Protein AF-A0A0B8NK77-F1 (afdb_monomer)

Foldseek 3Di:
DVVLVVLLVLADPVCSVVLVVQCVVLVVCCVPDDHSVVDPVSVVSVVVSVVVSVVRSDDDDDDDDDPVVVVCCVCCVVVVVVVVVVVVVLLVQQVVLLVVQVPDVVRDPVSLVSRPDCPNVVVSSVCSQLVVLLVCCLVVLPLVSLVSLLVVLVVVCVPPNDLVSLLSNLVSCVSVVNNVVSVVSLVVSCVVCVPDDPPPRDDPRPPPVPPPVVPVPD

Nearest PDB structures (foldseek):
  2xev-assembly1_A  TM=5.621E-01  e=1.088E+00  Xanthomonas campestris
  4jhr-assembly1_A  TM=4.428E-01  e=1.677E+00  Mus musculus
  7bev-assembly1_A  TM=5.732E-01  e=3.447E+00  Homo sapiens
  5waq-assembly1_A  TM=4.836E-01  e=4.825E+00  Neisseria gonorrhoeae FA 1090
  8bwc-assembly1_D  TM=2.998E-01  e=5.062E+00  Escherichia coli

Secondary structure (DSSP, 8-state):
-HHHHHHHHHS-TTTHHHHHHHHHHHHHHHHHSS-GGG-HHHHHHHHHHHHHHHHHS---------HHHHHHHHHHHHHHHHHHHHHHHHHHHHHHHHHHHHH-SS--GGGGGG-S-TTTTHHHHHHHHHHHHHHHHHHHT-HHHHHHHHHHHHHHHTTS--HHHHHHHHHHHHHTT-HHHHHHHHHHHHHH-TTS--TT-----TTGGGTTTSSS--

Radius of gyration: 28.06 Å; Cα contacts (8 Å, |Δi|>4): 145; chains: 1; bounding box: 56×40×88 Å

Organism: NCBI:txid1481914

Mean predicted aligned error: 10.66 Å

InterPro domains:
  IPR021797 Virulence factor membrane-bound polymerase, C-terminal [PF11846] (20-199)

Structure (mmCIF, N/CA/C/O backbone):
data_AF-A0A0B8NK77-F1
#
_entry.id   AF-A0A0B8NK77-F1
#
loop_
_atom_site.group_PDB
_atom_site.id
_atom_site.type_symbol
_atom_site.label_atom_id
_atom_site.label_alt_id
_atom_site.label_comp_id
_atom_site.label_asym_id
_atom_site.label_entity_id
_atom_site.label_seq_id
_atom_site.pdbx_PDB_ins_code
_atom_site.Cartn_x
_atom_site.Cartn_y
_atom_site.Cartn_z
_atom_site.occupancy
_atom_site.B_iso_or_equiv
_atom_site.auth_seq_id
_atom_site.auth_comp_id
_atom_site.auth_asym_id
_atom_site.auth_atom_id
_atom_site.pdbx_PDB_model_num
ATOM 1 N N . MET A 1 1 ? 8.221 -9.921 -25.819 1.00 57.25 1 MET A N 1
ATOM 2 C CA . MET A 1 1 ? 8.427 -10.941 -26.879 1.00 57.25 1 MET A CA 1
ATOM 3 C C . MET A 1 1 ? 8.718 -10.372 -28.268 1.00 57.25 1 MET A C 1
ATOM 5 O O . MET A 1 1 ? 9.620 -10.891 -28.912 1.00 57.25 1 MET A O 1
ATOM 9 N N . GLY A 1 2 ? 8.045 -9.306 -28.732 1.00 65.88 2 GLY A N 1
ATOM 10 C CA . GLY A 1 2 ? 8.282 -8.743 -30.078 1.00 65.88 2 GLY A CA 1
ATOM 11 C C . GLY A 1 2 ? 9.745 -8.382 -30.391 1.00 65.88 2 GLY A C 1
ATOM 12 O O . GLY A 1 2 ? 10.225 -8.670 -31.482 1.00 65.88 2 GLY A O 1
ATOM 13 N N . TYR A 1 3 ? 10.487 -7.855 -29.411 1.00 68.88 3 TYR A N 1
ATOM 14 C CA . TYR A 1 3 ? 11.919 -7.556 -29.550 1.00 68.88 3 TYR A CA 1
ATOM 15 C C . TYR A 1 3 ? 12.781 -8.815 -29.776 1.00 68.88 3 TYR A C 1
ATOM 17 O O . TYR A 1 3 ? 13.596 -8.846 -30.694 1.00 68.88 3 TYR A O 1
ATOM 25 N N . VAL A 1 4 ? 12.560 -9.884 -29.000 1.00 67.94 4 VAL A N 1
ATOM 26 C CA . VAL A 1 4 ? 13.300 -11.155 -29.135 1.00 67.94 4 VAL A CA 1
ATOM 27 C C . VAL A 1 4 ? 13.009 -11.808 -30.486 1.00 67.94 4 VAL A C 1
ATOM 29 O O . VAL A 1 4 ? 13.933 -12.244 -31.166 1.00 67.94 4 VAL A O 1
ATOM 32 N N . LEU A 1 5 ? 11.742 -11.809 -30.918 1.00 72.25 5 LEU A N 1
ATOM 33 C CA . LEU A 1 5 ? 11.334 -12.334 -32.225 1.00 72.25 5 LEU A CA 1
ATOM 34 C C . LEU A 1 5 ? 11.967 -11.543 -33.380 1.00 72.25 5 LEU A C 1
ATOM 36 O O . LEU A 1 5 ? 12.510 -12.146 -34.304 1.00 72.25 5 LEU A O 1
ATOM 40 N N . TYR A 1 6 ? 11.975 -10.208 -33.300 1.00 72.38 6 TYR A N 1
ATOM 41 C CA . TYR A 1 6 ? 12.643 -9.340 -34.272 1.00 72.38 6 TYR A CA 1
ATOM 42 C C . TYR A 1 6 ? 14.141 -9.659 -34.389 1.00 72.38 6 TYR A C 1
ATOM 44 O O . TYR A 1 6 ? 14.645 -9.865 -35.493 1.00 72.38 6 TYR A O 1
ATOM 52 N N . TRP A 1 7 ? 14.853 -9.784 -33.269 1.00 66.31 7 TRP A N 1
ATOM 53 C CA . TRP A 1 7 ? 16.281 -10.119 -33.277 1.00 66.31 7 TRP A CA 1
ATOM 54 C C . TRP A 1 7 ? 16.573 -11.549 -33.744 1.00 66.31 7 TRP A C 1
ATOM 56 O O . TRP A 1 7 ? 17.573 -11.785 -34.428 1.00 66.31 7 TRP A O 1
ATOM 66 N N . LEU A 1 8 ? 15.663 -12.494 -33.494 1.00 68.00 8 LEU A N 1
ATOM 67 C CA . LEU A 1 8 ? 15.768 -13.864 -33.998 1.00 68.00 8 LEU A CA 1
ATOM 68 C C . LEU A 1 8 ? 15.784 -13.922 -35.532 1.00 68.00 8 LEU A C 1
ATOM 70 O O . LEU A 1 8 ? 16.501 -14.738 -36.116 1.00 68.00 8 LEU A O 1
ATOM 74 N N . THR A 1 9 ? 15.040 -13.031 -36.199 1.00 69.19 9 THR A N 1
ATOM 75 C CA . THR A 1 9 ? 15.043 -12.946 -37.672 1.00 69.19 9 THR A CA 1
ATOM 76 C C . THR A 1 9 ? 16.379 -12.473 -38.244 1.00 69.19 9 THR A C 1
ATOM 78 O O . THR A 1 9 ? 16.717 -12.844 -39.372 1.00 69.19 9 THR A O 1
ATOM 81 N N . LYS A 1 10 ? 17.172 -11.728 -37.461 1.00 65.69 10 LYS A N 1
ATOM 82 C CA . LYS A 1 10 ? 18.505 -11.234 -37.839 1.00 65.69 10 LYS A CA 1
ATOM 83 C C . LYS A 1 10 ? 19.643 -12.195 -37.480 1.00 65.69 10 LYS A C 1
ATOM 85 O O . LYS A 1 10 ? 20.692 -12.148 -38.115 1.00 65.69 10 LYS A O 1
ATOM 90 N N . ALA A 1 11 ? 19.442 -13.097 -36.519 1.00 67.19 11 ALA A N 1
ATOM 91 C CA . ALA A 1 11 ? 20.447 -14.079 -36.113 1.00 67.19 11 ALA A CA 1
ATOM 92 C C . ALA A 1 11 ? 20.755 -15.115 -37.220 1.00 67.19 11 ALA A C 1
ATOM 94 O O . ALA A 1 11 ? 19.917 -15.414 -38.080 1.00 67.19 11 ALA A O 1
ATOM 95 N N . ARG A 1 12 ? 21.960 -15.705 -37.199 1.00 67.81 12 ARG A N 1
ATOM 96 C CA . ARG A 1 12 ? 22.400 -16.739 -38.161 1.00 67.81 12 ARG A CA 1
ATOM 97 C C . ARG A 1 12 ? 21.461 -17.954 -38.100 1.00 67.81 12 ARG A C 1
ATOM 99 O O . ARG A 1 12 ? 21.128 -18.411 -37.010 1.00 67.81 12 ARG A O 1
ATOM 106 N N . LYS A 1 13 ? 21.037 -18.488 -39.259 1.00 66.62 13 LYS A N 1
ATOM 107 C CA . LYS A 1 13 ? 19.976 -19.522 -39.370 1.00 66.62 13 LYS A CA 1
ATOM 108 C C . LYS A 1 13 ? 20.150 -20.716 -38.410 1.00 66.62 13 LYS A C 1
ATOM 110 O O . LYS A 1 13 ? 19.161 -21.154 -37.840 1.00 66.62 13 LYS A O 1
ATOM 115 N N . GLY A 1 14 ? 21.382 -21.182 -38.175 1.00 70.50 14 GLY A N 1
ATOM 116 C CA . GLY A 1 14 ? 21.668 -22.328 -37.297 1.00 70.50 14 GLY A CA 1
ATOM 117 C C . GLY A 1 14 ? 21.572 -22.065 -35.786 1.00 70.50 14 GLY A C 1
ATOM 118 O O . GLY A 1 14 ? 21.478 -23.010 -35.018 1.00 70.50 14 GLY A O 1
ATOM 119 N N . THR A 1 15 ? 21.572 -20.807 -35.333 1.00 73.06 15 THR A N 1
ATOM 120 C CA . THR A 1 15 ? 21.592 -20.465 -33.893 1.00 73.06 15 THR A CA 1
ATOM 121 C C . THR A 1 15 ? 20.223 -20.027 -33.364 1.00 73.06 15 THR A C 1
ATOM 123 O O . THR A 1 15 ? 20.036 -19.916 -32.156 1.00 73.06 15 THR A O 1
ATOM 126 N N . ARG A 1 16 ? 19.249 -19.794 -34.256 1.00 76.75 16 ARG A N 1
ATOM 127 C CA . ARG A 1 16 ? 17.913 -19.264 -33.923 1.00 76.75 16 ARG A CA 1
ATOM 128 C C . ARG A 1 16 ? 17.141 -20.172 -32.976 1.00 76.75 16 ARG A C 1
ATOM 130 O O . ARG A 1 16 ? 16.606 -19.703 -31.983 1.00 76.75 16 ARG A O 1
ATOM 137 N N . ILE A 1 17 ? 17.115 -21.468 -33.270 1.00 76.12 17 ILE A N 1
ATOM 138 C CA . ILE A 1 17 ? 16.366 -22.439 -32.467 1.00 76.12 17 ILE A CA 1
ATOM 139 C C . ILE A 1 17 ? 16.978 -22.531 -31.066 1.00 76.12 17 ILE A C 1
ATOM 141 O O . ILE A 1 17 ? 16.250 -22.411 -30.094 1.00 76.12 17 ILE A O 1
ATOM 145 N N . GLY A 1 18 ? 18.311 -22.600 -30.954 1.00 79.38 18 GLY A N 1
ATOM 146 C CA . GLY A 1 18 ? 18.991 -22.623 -29.653 1.00 79.38 18 GLY A CA 1
ATOM 147 C C . GLY A 1 18 ? 18.761 -21.359 -28.816 1.00 79.38 18 GLY A C 1
ATOM 148 O O . GLY A 1 18 ? 18.557 -21.452 -27.610 1.00 79.38 18 GLY A O 1
ATOM 149 N N . ILE A 1 19 ? 18.730 -20.181 -29.450 1.00 78.12 19 ILE A N 1
ATOM 150 C CA . ILE A 1 19 ? 18.381 -18.924 -28.772 1.00 78.12 19 ILE A CA 1
ATOM 151 C C . ILE A 1 19 ? 16.932 -18.960 -28.278 1.00 78.12 19 ILE A C 1
ATOM 153 O O . ILE A 1 19 ? 16.672 -18.582 -27.143 1.00 78.12 19 ILE A O 1
ATOM 157 N N . LEU A 1 20 ? 15.991 -19.428 -29.100 1.00 80.56 20 LEU A N 1
ATOM 158 C CA . LEU A 1 20 ? 14.582 -19.510 -28.718 1.00 80.56 20 LEU A CA 1
ATOM 159 C C . LEU A 1 20 ? 14.361 -20.527 -27.585 1.00 80.56 20 LEU A C 1
ATOM 161 O O . LEU A 1 20 ? 13.621 -20.235 -26.648 1.00 80.56 20 LEU A O 1
ATOM 165 N N . SER A 1 21 ? 15.068 -21.660 -27.611 1.00 84.19 21 SER A N 1
ATOM 166 C CA . SER A 1 21 ? 15.026 -22.683 -26.560 1.00 84.19 21 SER A CA 1
ATOM 167 C C . SER A 1 21 ? 15.452 -22.165 -25.184 1.00 84.19 21 SER A C 1
ATOM 169 O O . SER A 1 21 ? 14.910 -22.629 -24.188 1.00 84.19 21 SER A O 1
ATOM 171 N N . LEU A 1 22 ? 16.356 -21.180 -25.103 1.00 83.75 22 LEU A N 1
ATOM 172 C CA . LEU A 1 22 ? 16.784 -20.577 -23.830 1.00 83.75 22 LEU A CA 1
ATOM 173 C C . LEU A 1 22 ? 15.674 -19.780 -23.128 1.00 83.75 22 LEU A C 1
ATOM 175 O O . LEU A 1 22 ? 15.683 -19.675 -21.905 1.00 83.75 22 LEU A O 1
ATOM 179 N N . PHE A 1 23 ? 14.708 -19.237 -23.875 1.00 83.38 23 PHE A N 1
ATOM 180 C CA . PHE A 1 23 ? 13.602 -18.466 -23.297 1.00 83.38 23 PHE A CA 1
ATOM 181 C C . PHE A 1 23 ? 12.393 -19.326 -22.923 1.00 83.38 23 PHE A C 1
ATOM 183 O O . PHE A 1 23 ? 11.594 -18.894 -22.095 1.00 83.38 23 PHE A O 1
ATOM 190 N N . ILE A 1 24 ? 12.251 -20.527 -23.499 1.00 85.44 24 ILE A N 1
ATOM 191 C CA . ILE A 1 24 ? 11.096 -21.407 -23.253 1.00 85.44 24 ILE A CA 1
ATOM 192 C C . ILE A 1 24 ? 10.900 -21.695 -21.754 1.00 85.44 24 ILE A C 1
ATOM 194 O O . ILE A 1 24 ? 9.786 -21.473 -21.285 1.00 85.44 24 ILE A O 1
ATOM 198 N N . PRO A 1 25 ? 11.923 -22.110 -20.976 1.00 82.81 25 PRO A N 1
ATOM 199 C CA . PRO A 1 25 ? 11.730 -22.422 -19.560 1.00 82.81 25 PRO A CA 1
ATOM 200 C C . PRO A 1 25 ? 11.240 -21.219 -18.750 1.00 82.81 25 PRO A C 1
ATOM 202 O O . PRO A 1 25 ? 10.330 -21.352 -17.941 1.00 82.81 25 PRO A O 1
ATOM 205 N N . ILE A 1 26 ? 11.789 -20.029 -19.019 1.00 82.00 26 ILE A N 1
ATOM 206 C CA . ILE A 1 26 ? 11.427 -18.792 -18.314 1.00 82.00 26 ILE A CA 1
ATOM 207 C C . ILE A 1 26 ? 9.999 -18.366 -18.666 1.00 82.00 26 ILE A C 1
ATOM 209 O O . ILE A 1 26 ? 9.230 -17.974 -17.791 1.00 82.00 26 ILE A O 1
ATOM 213 N N . VAL A 1 27 ? 9.628 -18.457 -19.946 1.00 80.94 27 VAL A N 1
ATOM 214 C CA . VAL A 1 27 ? 8.276 -18.120 -20.399 1.00 80.94 27 VAL A CA 1
ATOM 215 C C . VAL A 1 27 ? 7.268 -19.110 -19.828 1.00 80.94 27 VAL A C 1
ATOM 217 O O . VAL A 1 27 ? 6.265 -18.674 -19.277 1.00 80.94 27 VAL A O 1
ATOM 220 N N . LEU A 1 28 ? 7.534 -20.415 -19.893 1.00 82.75 28 LEU A N 1
ATOM 221 C CA . LEU A 1 28 ? 6.636 -21.426 -19.334 1.00 82.75 28 LEU A CA 1
ATOM 222 C C . LEU A 1 28 ? 6.468 -21.262 -17.823 1.00 82.75 28 LEU A C 1
ATOM 224 O O . LEU A 1 28 ? 5.337 -21.247 -17.348 1.00 82.75 28 LEU A O 1
ATOM 228 N N . HIS A 1 29 ? 7.558 -21.045 -17.085 1.00 78.75 29 HIS A N 1
ATOM 229 C CA . HIS A 1 29 ? 7.492 -20.771 -15.650 1.00 78.75 29 HIS A CA 1
ATOM 230 C C . HIS A 1 29 ? 6.640 -19.526 -15.352 1.00 78.75 29 HIS A C 1
ATOM 232 O O . HIS A 1 29 ? 5.781 -19.564 -14.479 1.00 78.75 29 HIS A O 1
ATOM 238 N N . SER A 1 30 ? 6.765 -18.460 -16.156 1.00 74.94 30 SER A N 1
ATOM 239 C CA . SER A 1 30 ? 5.943 -17.248 -15.996 1.00 74.94 30 SER A CA 1
ATOM 240 C C . SER A 1 30 ? 4.442 -17.435 -16.264 1.00 74.94 30 SER A C 1
ATOM 242 O O . SER A 1 30 ? 3.666 -16.554 -15.904 1.00 74.94 30 SER A O 1
ATOM 244 N N . GLN A 1 31 ? 4.039 -18.516 -16.946 1.00 81.12 31 GLN A N 1
ATOM 245 C CA . GLN A 1 31 ? 2.631 -18.835 -17.224 1.00 81.12 31 GLN A CA 1
ATOM 246 C C . GLN A 1 31 ? 2.039 -19.850 -16.238 1.00 81.12 31 GLN A C 1
ATOM 248 O O . GLN A 1 31 ? 0.821 -19.918 -16.108 1.00 81.12 31 GLN A O 1
ATOM 253 N N . LEU A 1 32 ? 2.881 -20.664 -15.595 1.00 79.38 32 LEU A N 1
ATOM 254 C CA . LEU A 1 32 ? 2.455 -21.774 -14.737 1.00 79.38 32 LEU A CA 1
ATOM 255 C C . LEU A 1 32 ? 2.491 -21.432 -13.241 1.00 79.38 32 LEU A C 1
ATOM 257 O O . LEU A 1 32 ? 1.838 -22.112 -12.456 1.00 79.38 32 LEU A O 1
ATOM 261 N N . GLU A 1 33 ? 3.231 -20.396 -12.844 1.00 74.75 33 GLU A N 1
ATOM 262 C CA . GLU A 1 33 ? 3.424 -20.013 -11.441 1.00 74.75 33 GLU A CA 1
ATOM 263 C C . GLU A 1 33 ? 3.080 -18.536 -11.174 1.00 74.75 33 GLU A C 1
ATOM 265 O O . GLU A 1 33 ? 2.418 -17.869 -11.973 1.00 74.75 33 GLU A O 1
ATOM 270 N N . TYR A 1 34 ? 3.505 -18.030 -10.008 1.00 69.44 34 TYR A N 1
ATOM 271 C CA . TYR A 1 34 ? 3.384 -16.627 -9.634 1.00 69.44 34 TYR A CA 1
ATOM 272 C C . TYR A 1 34 ? 3.896 -15.700 -10.747 1.00 69.44 34 TYR A C 1
ATOM 274 O O . TYR A 1 34 ? 4.847 -16.034 -11.460 1.00 69.44 34 TYR A O 1
ATOM 282 N N . PRO A 1 35 ? 3.308 -14.498 -10.874 1.00 73.44 35 PRO A N 1
ATOM 283 C CA . PRO A 1 35 ? 3.701 -13.543 -11.895 1.00 73.44 35 PRO A CA 1
ATOM 284 C C . PRO A 1 35 ? 5.216 -13.323 -11.938 1.00 73.44 35 PRO A C 1
ATOM 286 O O . PRO A 1 35 ? 5.856 -13.158 -10.900 1.00 73.44 35 PRO A O 1
ATOM 289 N N . PHE A 1 36 ? 5.780 -13.246 -13.147 1.00 69.50 36 PHE A N 1
ATOM 290 C CA . PHE A 1 36 ? 7.224 -13.119 -13.403 1.00 69.50 36 PHE A CA 1
ATOM 291 C C . PHE A 1 36 ? 7.943 -12.060 -12.542 1.00 69.50 36 PHE A C 1
ATOM 293 O O . PHE A 1 36 ? 9.117 -12.217 -12.211 1.00 69.50 36 PHE A O 1
ATOM 300 N N . TYR A 1 37 ? 7.245 -10.991 -12.147 1.00 70.69 37 TYR A N 1
ATOM 301 C CA . TYR A 1 37 ? 7.792 -9.913 -11.321 1.00 70.69 37 TYR A CA 1
ATOM 302 C C . TYR A 1 37 ? 8.073 -10.303 -9.859 1.00 70.69 37 TYR A C 1
ATOM 304 O O . TYR A 1 37 ? 8.768 -9.563 -9.168 1.00 70.69 37 TYR A O 1
ATOM 312 N N . HIS A 1 38 ? 7.583 -11.448 -9.376 1.00 75.38 38 HIS A N 1
ATOM 313 C CA . HIS A 1 38 ? 7.866 -11.928 -8.021 1.00 75.38 38 HIS A CA 1
ATOM 314 C C . HIS A 1 38 ? 9.237 -12.598 -7.877 1.00 75.38 38 HIS A C 1
ATOM 316 O O . HIS A 1 38 ? 9.705 -12.777 -6.754 1.00 75.38 38 HIS A O 1
ATOM 322 N N . SER A 1 39 ? 9.902 -12.962 -8.979 1.00 83.81 39 SER A N 1
ATOM 323 C CA . SER A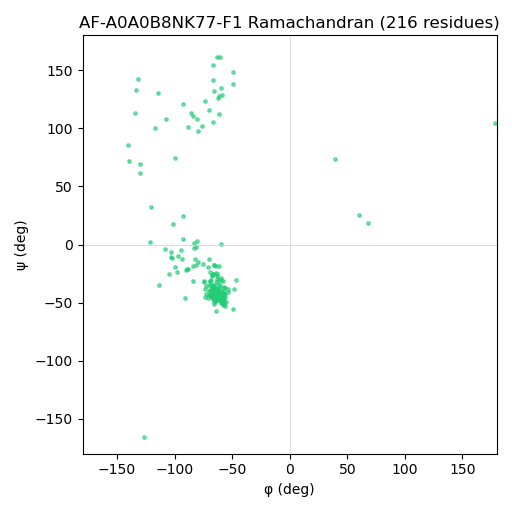 1 39 ? 11.164 -13.698 -8.924 1.00 83.81 39 SER A CA 1
ATOM 324 C C . SER A 1 39 ? 12.324 -12.899 -9.512 1.00 83.81 39 SER A C 1
ATOM 326 O O . SER A 1 39 ? 12.545 -12.865 -10.724 1.00 83.81 39 SER A O 1
ATOM 328 N N . ALA A 1 40 ? 13.118 -12.292 -8.625 1.00 83.81 40 ALA A N 1
ATOM 329 C CA . ALA A 1 40 ? 14.293 -11.511 -9.008 1.00 83.81 40 ALA A CA 1
ATOM 330 C C . ALA A 1 40 ? 15.291 -12.328 -9.844 1.00 83.81 40 ALA A C 1
ATOM 332 O O . ALA A 1 40 ? 15.878 -11.803 -10.790 1.00 83.81 40 ALA A O 1
ATOM 333 N N . ILE A 1 41 ? 15.451 -13.622 -9.540 1.00 85.81 41 ILE A N 1
ATOM 334 C CA . ILE A 1 41 ? 16.397 -14.480 -10.259 1.00 85.81 41 ILE A CA 1
ATOM 335 C C . ILE A 1 41 ? 15.977 -14.687 -11.714 1.00 85.81 41 ILE A C 1
ATOM 337 O O . ILE A 1 41 ? 16.794 -14.498 -12.611 1.00 85.81 41 ILE A O 1
ATOM 341 N N . HIS A 1 42 ? 14.691 -14.947 -11.967 1.00 83.44 42 HIS A N 1
ATOM 342 C CA . HIS A 1 42 ? 14.163 -15.067 -13.325 1.00 83.44 42 HIS A CA 1
ATOM 343 C C . HIS A 1 42 ? 14.293 -13.754 -14.096 1.00 83.44 42 HIS A C 1
ATOM 345 O O . HIS A 1 42 ? 14.642 -13.763 -15.278 1.00 83.44 42 HIS A O 1
ATOM 351 N N . TRP A 1 43 ? 14.082 -12.624 -13.420 1.00 83.19 43 TRP A N 1
ATOM 352 C CA . TRP A 1 43 ? 14.228 -11.298 -14.011 1.00 83.19 43 TRP A CA 1
ATOM 353 C C . TRP A 1 43 ? 15.675 -11.013 -14.448 1.00 83.19 43 TRP A C 1
ATOM 355 O O . TRP A 1 43 ? 15.915 -10.618 -15.590 1.00 83.19 43 TRP A O 1
ATOM 365 N N . ILE A 1 44 ? 16.651 -11.298 -13.579 1.00 87.88 44 ILE A N 1
ATOM 366 C CA . ILE A 1 44 ? 18.084 -11.143 -13.873 1.00 87.88 44 ILE A CA 1
ATOM 367 C C . ILE A 1 44 ? 18.516 -12.093 -14.994 1.00 87.88 44 ILE A C 1
ATOM 369 O O . ILE A 1 44 ? 19.141 -11.654 -15.961 1.00 87.88 44 ILE A O 1
ATOM 373 N N . SER A 1 45 ? 18.153 -13.379 -14.912 1.00 87.62 45 SER A N 1
ATOM 374 C CA . SER A 1 45 ? 18.463 -14.363 -15.955 1.00 87.62 45 SER A CA 1
ATOM 375 C C . SER A 1 45 ? 17.910 -13.935 -17.313 1.00 87.62 45 SER A C 1
ATOM 377 O O . SER A 1 45 ? 18.611 -14.016 -18.318 1.00 87.62 45 SER A O 1
ATOM 379 N N . PHE A 1 46 ? 16.684 -13.415 -17.356 1.00 86.81 46 PHE A N 1
ATOM 380 C CA . PHE A 1 46 ? 16.067 -12.938 -18.589 1.00 86.81 46 PHE A CA 1
ATOM 381 C C . PHE A 1 46 ? 16.806 -11.737 -19.198 1.00 86.81 46 PHE A C 1
ATOM 383 O O . PHE A 1 46 ? 17.044 -11.722 -20.407 1.00 86.81 46 PHE A O 1
ATOM 390 N N . ILE A 1 47 ? 17.233 -10.763 -18.385 1.00 87.50 47 ILE A N 1
ATOM 391 C CA . ILE A 1 47 ? 18.039 -9.621 -18.853 1.00 87.50 47 ILE A CA 1
ATOM 392 C C . ILE A 1 47 ? 19.386 -10.084 -19.402 1.00 87.50 47 ILE A C 1
ATOM 394 O O . ILE A 1 47 ? 19.793 -9.634 -20.474 1.00 87.50 47 ILE A O 1
ATOM 398 N N . LEU A 1 48 ? 20.058 -11.009 -18.712 1.00 88.81 48 LEU A N 1
ATOM 399 C CA . LEU A 1 48 ? 21.326 -11.576 -19.174 1.00 88.81 48 LEU A CA 1
ATOM 400 C C . LEU A 1 48 ? 21.166 -12.294 -20.518 1.00 88.81 48 LEU A C 1
ATOM 402 O O . LEU A 1 48 ? 22.002 -12.127 -21.406 1.00 88.81 48 LEU A O 1
ATOM 406 N N . LEU A 1 49 ? 20.076 -13.044 -20.700 1.00 87.00 49 LEU A N 1
ATOM 407 C CA . LEU A 1 49 ? 19.768 -13.689 -21.975 1.00 87.00 49 LEU A CA 1
ATOM 408 C C . LEU A 1 49 ? 19.488 -12.669 -23.080 1.00 87.00 49 LEU A C 1
ATOM 410 O O . LEU A 1 49 ? 19.997 -12.837 -24.185 1.00 87.00 49 LEU A O 1
ATOM 414 N N . ILE A 1 50 ? 18.730 -11.601 -22.804 1.00 84.19 50 ILE A N 1
ATOM 415 C CA . ILE A 1 50 ? 18.507 -10.515 -23.772 1.00 84.19 50 ILE A CA 1
ATOM 416 C C . ILE A 1 50 ? 19.838 -9.885 -24.183 1.00 84.19 50 ILE A C 1
ATOM 418 O O . ILE A 1 50 ? 20.111 -9.788 -25.377 1.00 84.19 50 ILE A O 1
ATOM 422 N N . TYR A 1 51 ? 20.672 -9.510 -23.213 1.00 84.94 51 TYR A N 1
ATOM 423 C CA . TYR A 1 51 ? 21.993 -8.933 -23.458 1.00 84.94 51 TYR A CA 1
ATOM 424 C C . TYR A 1 51 ? 22.864 -9.857 -24.321 1.00 84.94 51 TYR A C 1
ATOM 426 O O . TYR A 1 51 ? 23.467 -9.438 -25.308 1.00 84.94 51 TYR A O 1
ATOM 434 N N . TRP A 1 52 ? 22.880 -11.149 -24.000 1.00 84.25 52 TRP A N 1
ATOM 435 C CA . TRP A 1 52 ? 23.645 -12.140 -24.748 1.00 84.25 52 TRP A CA 1
ATOM 436 C C . TRP A 1 52 ? 23.133 -12.345 -26.182 1.00 84.25 52 TRP A C 1
ATOM 438 O O . TRP A 1 52 ? 23.931 -12.537 -27.104 1.00 84.25 52 TRP A O 1
ATOM 448 N N . VAL A 1 53 ? 21.814 -12.293 -26.397 1.00 81.56 53 VAL A N 1
ATOM 449 C CA . VAL A 1 53 ? 21.215 -12.338 -27.741 1.00 81.56 53 VAL A CA 1
ATOM 450 C C . VAL A 1 53 ? 21.557 -11.085 -28.541 1.00 81.56 53 VAL A C 1
ATOM 452 O O . VAL A 1 53 ? 21.923 -11.207 -29.712 1.00 81.56 53 VAL A O 1
ATOM 455 N N . ASP A 1 54 ? 21.483 -9.909 -27.916 1.00 77.44 54 ASP A N 1
ATOM 456 C CA . ASP A 1 54 ? 21.803 -8.618 -28.534 1.00 77.44 54 ASP A CA 1
ATOM 457 C C . ASP A 1 54 ? 23.256 -8.595 -29.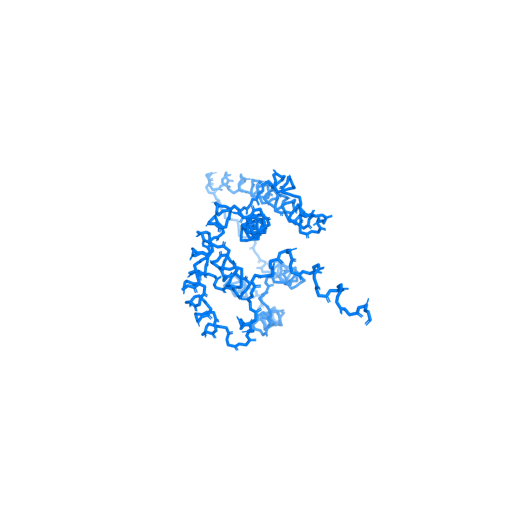042 1.00 77.44 54 ASP A C 1
ATOM 459 O O . ASP A 1 54 ? 23.513 -8.312 -30.216 1.00 77.44 54 ASP A O 1
ATOM 463 N N . GLN A 1 55 ? 24.203 -9.074 -28.225 1.00 79.25 55 GLN A N 1
ATOM 464 C CA . GLN A 1 55 ? 25.621 -9.172 -28.593 1.00 79.25 55 GLN A CA 1
ATOM 465 C C . GLN A 1 55 ? 25.873 -10.072 -29.823 1.00 79.25 55 GLN A C 1
ATOM 467 O O . GLN A 1 55 ? 26.835 -9.870 -30.567 1.00 79.25 55 GLN A O 1
ATOM 472 N N . ARG A 1 56 ? 25.018 -11.076 -30.065 1.00 75.44 56 ARG A N 1
ATOM 473 C CA . ARG A 1 56 ? 25.166 -12.053 -31.162 1.00 75.44 56 ARG A CA 1
ATOM 474 C C . ARG A 1 56 ? 24.523 -11.626 -32.476 1.00 75.44 56 ARG A C 1
ATOM 476 O O . ARG A 1 56 ? 24.889 -12.159 -33.524 1.00 75.44 56 ARG A O 1
ATOM 483 N N . GLY A 1 57 ? 23.566 -10.702 -32.445 1.00 66.69 57 GLY A N 1
ATOM 484 C CA . GLY A 1 57 ? 22.829 -10.277 -33.637 1.00 66.69 57 GLY A CA 1
ATOM 485 C C . GLY A 1 57 ? 23.562 -9.258 -34.518 1.00 66.69 57 GLY A C 1
ATOM 486 O O . GLY A 1 57 ? 22.999 -8.827 -35.522 1.00 66.69 57 GLY A O 1
ATOM 487 N N . GLY A 1 58 ? 24.804 -8.907 -34.164 1.00 61.69 58 GLY A N 1
ATOM 488 C CA . GLY A 1 58 ? 25.858 -8.448 -35.071 1.00 61.69 58 GLY A CA 1
ATOM 489 C C . GLY A 1 58 ? 25.409 -7.518 -36.196 1.00 61.69 58 GLY A C 1
ATOM 490 O O . GLY A 1 58 ? 25.357 -7.944 -37.346 1.00 61.69 58 GLY A O 1
ATOM 491 N N . LYS A 1 59 ? 25.099 -6.263 -35.853 1.00 62.44 59 LYS A N 1
ATOM 492 C CA . LYS A 1 59 ? 25.234 -5.049 -36.683 1.00 62.44 59 LYS A CA 1
ATOM 493 C C . LYS A 1 59 ? 24.714 -3.869 -35.866 1.00 62.44 59 LYS A C 1
ATOM 495 O O . LYS A 1 59 ? 23.504 -3.698 -35.721 1.00 62.44 59 LYS A O 1
ATOM 500 N N . SER A 1 60 ? 25.626 -3.055 -35.343 1.00 63.72 60 SER A N 1
ATOM 501 C CA . SER A 1 60 ? 25.276 -1.805 -34.669 1.00 63.72 60 SER A CA 1
ATOM 502 C C . SER A 1 60 ? 24.683 -0.844 -35.694 1.00 63.72 60 SER A C 1
ATOM 504 O O . SER A 1 60 ? 25.398 -0.305 -36.536 1.00 63.72 60 SER A O 1
ATOM 506 N N . TYR A 1 61 ? 23.366 -0.655 -35.658 1.00 65.50 61 TYR A N 1
ATOM 507 C CA . TYR A 1 61 ? 22.709 0.356 -36.476 1.00 65.50 61 TYR A CA 1
ATOM 508 C C . TYR A 1 61 ? 22.799 1.687 -35.735 1.00 65.50 61 TYR A C 1
ATOM 510 O O . TYR A 1 61 ? 22.191 1.853 -34.678 1.00 65.50 61 TYR A O 1
ATOM 518 N N . GLN A 1 62 ? 23.584 2.629 -36.255 1.00 70.25 62 GLN A N 1
ATOM 519 C CA . GLN A 1 62 ? 23.629 3.969 -35.682 1.00 70.25 62 GLN A CA 1
ATOM 520 C C . GLN A 1 62 ? 22.423 4.759 -36.180 1.00 70.25 62 GLN A C 1
ATOM 522 O O . GLN A 1 62 ? 22.337 5.119 -37.352 1.00 70.25 62 GLN A O 1
ATOM 527 N N . PHE A 1 63 ? 21.466 4.998 -35.286 1.00 70.94 63 PHE A N 1
ATOM 528 C CA . PHE A 1 63 ? 20.341 5.877 -35.562 1.00 70.94 63 PHE A 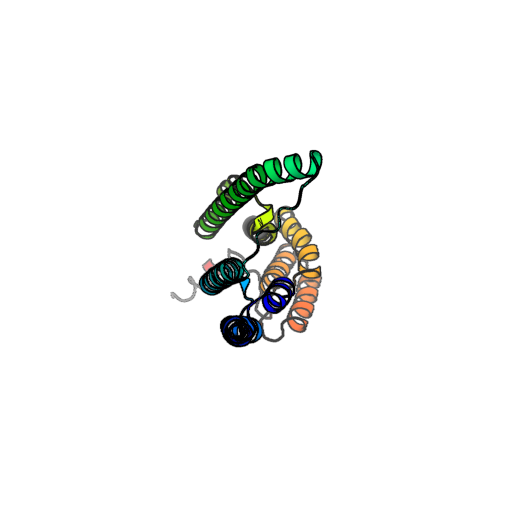CA 1
ATOM 529 C C . PHE A 1 63 ? 20.673 7.292 -35.085 1.00 70.94 63 PHE A C 1
ATOM 531 O O . PHE A 1 63 ? 20.955 7.520 -33.905 1.00 70.94 63 PHE A O 1
ATOM 538 N N . ASN A 1 64 ? 20.647 8.257 -36.001 1.00 79.06 64 ASN A N 1
ATOM 539 C CA . ASN A 1 64 ? 20.891 9.652 -35.662 1.00 79.06 64 ASN A CA 1
ATOM 540 C C . ASN A 1 64 ? 19.628 10.273 -35.065 1.00 79.06 64 ASN A C 1
ATOM 542 O O . ASN A 1 64 ? 18.735 10.723 -35.775 1.00 79.06 64 ASN A O 1
ATOM 546 N N . PHE A 1 65 ? 19.573 10.325 -33.737 1.00 82.50 65 PHE A N 1
ATOM 547 C CA . PHE A 1 65 ? 18.537 11.069 -33.030 1.00 82.50 65 PHE A CA 1
ATOM 548 C C . PHE A 1 65 ? 18.667 12.581 -33.270 1.00 82.50 65 PHE A C 1
ATOM 550 O O . PHE A 1 65 ? 19.775 13.132 -33.269 1.00 82.50 65 PHE A O 1
ATOM 557 N N . GLY A 1 66 ? 17.524 13.259 -33.412 1.00 90.44 66 GLY A N 1
ATOM 558 C CA . GLY A 1 66 ? 17.457 14.720 -33.431 1.00 90.44 66 GLY A CA 1
ATOM 559 C C . GLY A 1 66 ? 17.969 15.336 -32.121 1.00 90.44 66 GLY A C 1
ATOM 560 O O . GLY A 1 66 ? 18.048 14.669 -31.085 1.00 90.44 66 GLY A O 1
ATOM 561 N N . ARG A 1 67 ? 18.317 16.630 -32.151 1.00 90.00 67 ARG A N 1
ATOM 562 C CA . ARG A 1 67 ? 18.904 17.344 -30.999 1.00 90.00 67 ARG A CA 1
ATOM 563 C C . ARG A 1 67 ? 18.018 17.271 -29.749 1.00 90.00 67 ARG A C 1
ATOM 565 O O . ARG A 1 67 ? 18.530 16.996 -28.667 1.00 90.00 67 ARG A O 1
ATOM 572 N N . SER A 1 68 ? 16.705 17.433 -29.911 1.00 90.12 68 SER A N 1
ATOM 573 C CA . SER A 1 68 ? 15.730 17.357 -28.815 1.00 90.12 68 SER A CA 1
ATOM 574 C C . SER A 1 68 ? 15.647 15.952 -28.213 1.00 90.12 68 SER A C 1
ATOM 576 O O . SER A 1 68 ? 15.713 15.806 -26.997 1.00 90.12 68 SER A O 1
ATOM 578 N N . SER A 1 69 ? 15.600 14.903 -29.041 1.00 91.12 69 SER A N 1
ATOM 579 C CA . SER A 1 69 ? 15.575 13.513 -28.563 1.00 91.12 69 SER A CA 1
ATOM 580 C C . SER A 1 69 ? 16.846 13.146 -27.795 1.00 91.12 69 SER A C 1
ATOM 582 O O . SER A 1 69 ? 16.758 12.512 -26.750 1.00 91.12 69 SER A O 1
ATOM 584 N N . LYS A 1 70 ? 18.026 13.585 -28.260 1.00 90.75 70 LYS A N 1
ATOM 585 C CA . LYS A 1 70 ? 19.293 13.380 -27.532 1.00 90.75 70 LYS A CA 1
ATOM 586 C C . LYS A 1 70 ? 19.278 14.055 -26.162 1.00 90.75 70 LYS A C 1
ATOM 588 O O . LYS A 1 70 ? 19.746 13.464 -25.194 1.00 90.75 70 LYS A O 1
ATOM 593 N N . LEU A 1 71 ? 18.740 15.273 -26.078 1.00 93.75 71 LEU A N 1
ATOM 594 C CA . LEU A 1 71 ? 18.621 15.999 -24.815 1.00 93.75 71 LEU A CA 1
ATOM 595 C C . LEU A 1 71 ? 17.667 1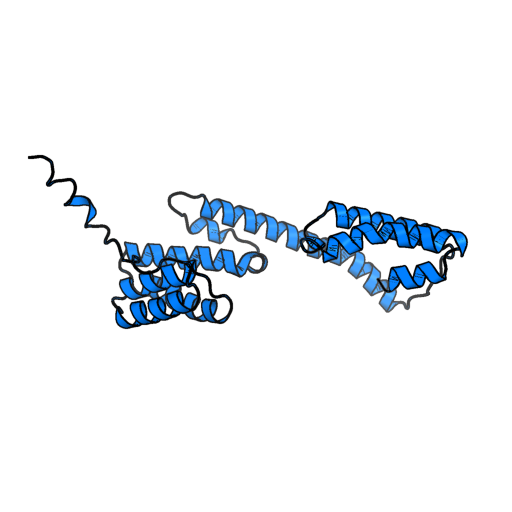5.286 -23.847 1.00 93.75 71 LEU A C 1
ATOM 597 O O . LEU A 1 71 ? 18.043 15.050 -22.703 1.00 93.75 71 LEU A O 1
ATOM 601 N N . ILE A 1 72 ? 16.480 14.889 -24.319 1.00 94.75 72 ILE A N 1
ATOM 602 C CA . ILE A 1 72 ? 15.482 14.170 -23.514 1.00 94.75 72 ILE A CA 1
ATOM 603 C C . ILE A 1 72 ? 16.044 12.841 -23.016 1.00 94.75 72 ILE A C 1
ATOM 605 O O . ILE A 1 72 ? 15.933 12.550 -21.832 1.00 94.75 72 ILE A O 1
ATOM 609 N N . LEU A 1 73 ? 16.683 12.050 -23.883 1.00 92.69 73 LEU A N 1
ATOM 610 C CA . LEU A 1 73 ? 17.268 10.768 -23.485 1.00 92.69 73 LEU A CA 1
ATOM 611 C C . LEU A 1 73 ? 18.394 10.950 -22.466 1.00 92.69 73 LEU A C 1
ATOM 613 O O . LEU A 1 73 ? 18.459 10.186 -21.512 1.00 92.69 73 LEU A O 1
ATOM 617 N N . ARG A 1 74 ? 19.243 11.973 -22.626 1.00 91.56 74 ARG A N 1
ATOM 618 C CA . ARG A 1 74 ? 20.349 12.255 -21.699 1.00 91.56 74 ARG A CA 1
ATOM 619 C C . ARG A 1 74 ? 19.858 12.727 -20.331 1.00 91.56 74 ARG A C 1
ATOM 621 O O . ARG A 1 74 ? 20.371 12.278 -19.310 1.00 91.56 74 ARG A O 1
ATOM 628 N N . LEU A 1 75 ? 18.878 13.631 -20.306 1.00 95.62 75 LEU A N 1
ATOM 629 C CA . LEU A 1 75 ? 18.265 14.091 -19.060 1.00 95.62 75 LEU A CA 1
ATOM 630 C C . LEU A 1 75 ? 17.460 12.967 -18.412 1.00 95.62 75 LEU A C 1
ATOM 632 O O . LEU A 1 75 ? 17.623 12.712 -17.227 1.00 95.62 75 LEU A O 1
ATOM 636 N N . GLY A 1 76 ? 16.659 12.247 -19.193 1.00 95.94 76 GLY A N 1
ATOM 637 C CA . GLY A 1 76 ? 15.869 11.110 -18.736 1.00 95.94 76 GLY A CA 1
ATOM 638 C C . GLY A 1 76 ? 16.737 10.000 -18.153 1.00 95.94 76 GLY A C 1
ATOM 639 O O . GLY A 1 76 ? 16.447 9.532 -17.060 1.00 95.94 76 GLY A O 1
ATOM 640 N N . SER A 1 77 ? 17.846 9.633 -18.805 1.00 93.88 77 SER A N 1
ATOM 641 C CA . SER A 1 77 ? 18.758 8.599 -18.296 1.00 93.88 77 SER A CA 1
ATOM 642 C C . SER A 1 77 ? 19.410 8.964 -16.965 1.00 93.88 77 SER A C 1
ATOM 644 O O . SER A 1 77 ? 19.814 8.071 -16.231 1.00 93.88 77 SER A O 1
ATOM 646 N N . LEU A 1 78 ? 19.532 10.261 -16.660 1.00 94.94 78 LEU A N 1
ATOM 647 C CA . LEU A 1 78 ? 20.097 10.740 -15.400 1.00 94.94 78 LEU A CA 1
ATOM 648 C C . LEU A 1 78 ? 19.017 10.941 -14.329 1.00 94.94 78 LEU A C 1
ATOM 650 O O . LEU A 1 78 ? 19.181 10.502 -13.198 1.00 94.94 78 LEU A O 1
ATOM 654 N N . LEU A 1 79 ? 17.903 11.584 -14.680 1.00 96.94 79 LEU A N 1
ATOM 655 C CA . LEU A 1 79 ? 16.833 11.920 -13.742 1.00 96.94 79 LEU A CA 1
ATOM 656 C C . LEU A 1 79 ? 16.010 10.699 -13.338 1.00 96.94 79 LEU A C 1
ATOM 658 O O . LEU A 1 79 ? 15.641 10.582 -12.174 1.00 96.94 79 LEU A O 1
ATOM 662 N N . MET A 1 80 ? 15.745 9.778 -14.267 1.00 95.94 80 MET A N 1
ATOM 663 C CA . MET A 1 80 ? 14.946 8.583 -13.999 1.00 95.94 80 MET A CA 1
ATOM 664 C C . MET A 1 80 ? 15.511 7.747 -12.841 1.00 95.94 80 MET A C 1
ATOM 666 O O . MET A 1 80 ? 14.766 7.529 -11.886 1.00 95.94 80 MET A O 1
ATOM 670 N N . PRO A 1 81 ? 16.798 7.338 -12.826 1.00 95.62 81 PRO A N 1
ATOM 671 C CA . PRO A 1 81 ? 17.325 6.573 -11.701 1.00 95.62 81 PRO A CA 1
ATOM 672 C C . PRO A 1 81 ? 17.330 7.375 -10.396 1.00 95.62 81 PRO A C 1
ATOM 674 O O . PRO A 1 81 ? 17.106 6.784 -9.346 1.00 95.62 81 PRO A O 1
ATOM 677 N N . ILE A 1 82 ? 17.525 8.698 -10.434 1.00 96.94 82 ILE A N 1
ATOM 678 C CA . ILE A 1 82 ? 17.498 9.547 -9.231 1.00 96.94 82 ILE A CA 1
ATOM 679 C C . ILE A 1 82 ? 16.091 9.575 -8.624 1.00 96.94 82 ILE A C 1
ATOM 681 O O . ILE A 1 82 ? 15.929 9.289 -7.440 1.00 96.94 82 ILE A O 1
ATOM 685 N N . VAL A 1 83 ? 15.070 9.866 -9.436 1.00 96.56 83 VAL A N 1
ATOM 686 C CA . VAL A 1 83 ? 13.670 9.931 -8.990 1.00 96.56 83 VAL A CA 1
ATOM 687 C C . VAL A 1 83 ? 13.196 8.567 -8.497 1.00 96.56 83 VAL A C 1
ATOM 689 O O . VAL A 1 83 ? 12.611 8.477 -7.420 1.00 96.56 83 VAL A O 1
ATOM 692 N N . VAL A 1 84 ? 13.492 7.496 -9.241 1.00 95.56 84 VAL A N 1
ATOM 693 C CA . VAL A 1 84 ? 13.129 6.129 -8.840 1.00 95.56 84 VAL A CA 1
ATOM 694 C C . VAL A 1 84 ? 13.839 5.734 -7.549 1.00 95.56 84 VAL A C 1
ATOM 696 O O . VAL A 1 84 ? 13.195 5.194 -6.654 1.00 95.56 84 VAL A O 1
ATOM 699 N N . SER A 1 85 ? 15.132 6.034 -7.403 1.00 96.00 85 SER A N 1
ATOM 700 C CA . SER A 1 85 ? 15.872 5.721 -6.174 1.00 96.00 85 SER A CA 1
ATOM 701 C C . SER A 1 85 ? 15.313 6.485 -4.977 1.00 96.00 85 SER A C 1
ATOM 703 O O . SER A 1 85 ? 15.096 5.892 -3.927 1.00 96.00 85 SER A O 1
ATOM 705 N N . PHE A 1 86 ? 15.010 7.775 -5.135 1.00 96.00 86 PHE A N 1
ATOM 706 C CA . PHE A 1 86 ? 14.390 8.575 -4.081 1.00 96.00 86 PHE A CA 1
ATOM 707 C C . PHE A 1 86 ? 13.009 8.028 -3.680 1.00 96.00 86 PHE A C 1
ATOM 709 O O . PHE A 1 86 ? 12.719 7.850 -2.495 1.00 96.00 86 PHE A O 1
ATOM 716 N N . PHE A 1 87 ? 12.173 7.677 -4.659 1.00 94.88 87 PHE A N 1
ATOM 717 C CA . PHE A 1 87 ? 10.877 7.048 -4.409 1.00 94.88 87 PHE A CA 1
ATOM 718 C C . PHE A 1 87 ? 11.020 5.701 -3.683 1.00 94.88 87 PHE A C 1
ATOM 720 O O . PHE A 1 87 ? 10.310 5.444 -2.714 1.00 94.88 87 PHE A O 1
ATOM 727 N N . MET A 1 88 ? 11.969 4.854 -4.089 1.00 94.38 88 MET A N 1
ATOM 728 C CA . MET A 1 88 ? 12.230 3.565 -3.437 1.00 94.38 88 MET A CA 1
ATOM 729 C C . MET A 1 88 ? 12.756 3.730 -2.006 1.00 94.38 88 MET A C 1
ATOM 731 O O . MET A 1 88 ? 12.328 3.005 -1.111 1.00 94.38 88 MET A O 1
ATOM 735 N N . LEU A 1 89 ? 13.634 4.706 -1.758 1.00 96.25 89 LEU A N 1
ATOM 736 C CA . LEU A 1 89 ? 14.148 4.997 -0.416 1.00 96.25 89 LEU A CA 1
ATOM 737 C C . LEU A 1 89 ? 13.034 5.462 0.528 1.00 96.25 89 LEU A C 1
ATOM 739 O O . LEU A 1 89 ? 12.917 4.949 1.639 1.00 96.25 89 LEU A O 1
ATOM 743 N N . THR A 1 90 ? 12.175 6.379 0.077 1.00 95.62 90 THR A N 1
ATOM 744 C CA . THR A 1 90 ? 11.021 6.836 0.876 1.00 95.62 90 THR A CA 1
ATOM 745 C C . THR A 1 90 ? 9.989 5.723 1.093 1.00 95.62 90 THR A C 1
ATOM 747 O O . THR A 1 90 ? 9.415 5.616 2.177 1.00 95.62 90 THR A O 1
ATOM 750 N N . SER A 1 91 ? 9.804 4.840 0.105 1.00 94.88 91 SER A N 1
ATOM 751 C CA . SER A 1 91 ? 8.971 3.633 0.215 1.00 94.88 91 SER A CA 1
ATOM 752 C C . SER A 1 91 ? 9.485 2.664 1.280 1.00 94.88 91 SER A C 1
ATOM 754 O O . SER A 1 91 ? 8.698 2.121 2.059 1.00 94.88 91 SER A O 1
ATOM 756 N N . LEU A 1 92 ? 10.804 2.442 1.311 1.00 95.56 92 LEU A N 1
ATOM 757 C CA . LEU A 1 92 ? 11.465 1.573 2.282 1.00 95.56 92 LEU A CA 1
ATOM 758 C C . LEU A 1 92 ? 11.359 2.153 3.694 1.00 95.56 92 LEU A C 1
ATOM 760 O O . LEU A 1 92 ? 10.981 1.437 4.618 1.00 95.56 92 LEU A O 1
ATOM 764 N N . GLN A 1 93 ? 11.629 3.450 3.848 1.00 95.94 93 GLN A N 1
ATOM 765 C CA . GLN A 1 93 ? 11.491 4.142 5.127 1.00 95.94 93 GLN A CA 1
ATOM 766 C C . GLN A 1 93 ? 10.048 4.083 5.643 1.00 95.94 93 GLN A C 1
ATOM 768 O O . GLN A 1 93 ? 9.831 3.729 6.798 1.00 95.94 93 GLN A O 1
ATOM 773 N N . THR A 1 94 ? 9.054 4.320 4.783 1.00 95.56 94 THR A N 1
ATOM 774 C CA . THR A 1 94 ? 7.636 4.197 5.163 1.00 95.56 94 THR A CA 1
ATOM 775 C C . THR A 1 94 ? 7.301 2.773 5.611 1.00 95.56 94 THR A C 1
ATOM 777 O O . THR A 1 94 ? 6.629 2.586 6.620 1.00 95.56 94 THR A O 1
ATOM 780 N N . ASN A 1 95 ? 7.807 1.750 4.913 1.00 95.69 95 ASN A N 1
ATOM 781 C CA . ASN A 1 95 ? 7.595 0.356 5.305 1.00 95.69 95 ASN A CA 1
ATOM 782 C C . ASN A 1 95 ? 8.179 0.044 6.694 1.00 95.69 95 ASN A C 1
ATOM 784 O O . ASN A 1 95 ? 7.542 -0.658 7.481 1.00 95.69 95 ASN A O 1
ATOM 788 N N . GLN A 1 96 ? 9.363 0.581 7.002 1.00 95.50 96 GLN A N 1
ATOM 789 C CA . GLN A 1 96 ? 9.995 0.433 8.313 1.00 95.50 96 GLN A CA 1
ATOM 790 C C . GLN A 1 96 ? 9.178 1.113 9.413 1.00 95.50 96 GLN A C 1
ATOM 792 O O . GLN A 1 96 ? 8.891 0.468 10.415 1.00 95.50 96 GLN A O 1
ATOM 797 N N . VAL A 1 97 ? 8.748 2.360 9.196 1.00 95.31 97 VAL A N 1
ATOM 798 C CA . VAL A 1 97 ? 7.934 3.127 10.155 1.00 95.31 97 VAL A CA 1
ATOM 799 C C . VAL A 1 97 ? 6.596 2.440 10.434 1.00 95.31 97 VAL A C 1
ATOM 801 O O . VAL A 1 97 ? 6.238 2.258 11.593 1.00 95.31 97 VAL A O 1
ATOM 804 N N . LEU A 1 98 ? 5.886 1.981 9.398 1.00 95.31 98 LEU A N 1
ATOM 805 C CA . LEU A 1 98 ? 4.639 1.222 9.570 1.00 95.31 98 LEU A CA 1
ATOM 806 C C . LEU A 1 98 ? 4.867 -0.072 10.359 1.00 95.31 98 LEU A C 1
ATOM 808 O O . LEU A 1 98 ? 4.110 -0.411 11.260 1.00 95.31 98 LEU A O 1
ATOM 812 N N . THR A 1 99 ? 5.957 -0.780 10.067 1.00 95.25 99 THR A N 1
ATOM 813 C CA . THR A 1 99 ? 6.304 -2.011 10.788 1.00 95.25 99 THR A CA 1
ATOM 814 C C . THR A 1 99 ? 6.674 -1.736 12.251 1.00 95.25 99 THR A C 1
ATOM 816 O O . THR A 1 99 ? 6.381 -2.553 13.122 1.00 95.25 99 THR A O 1
ATOM 819 N N . GLU A 1 100 ? 7.331 -0.611 12.539 1.00 94.56 100 GLU A N 1
ATOM 820 C CA . GLU A 1 100 ? 7.618 -0.155 13.904 1.00 94.56 100 GLU A CA 1
ATOM 821 C C . GLU A 1 100 ? 6.318 0.159 14.653 1.00 94.56 100 GLU A C 1
ATOM 823 O O . GLU A 1 100 ? 6.119 -0.331 15.766 1.00 94.56 100 GLU A O 1
ATOM 828 N N . PHE A 1 101 ? 5.402 0.890 14.011 1.00 94.81 101 PHE A N 1
ATOM 829 C CA . PHE A 1 101 ? 4.080 1.201 14.547 1.00 94.81 101 PHE A CA 1
ATOM 830 C C . PHE A 1 101 ? 3.289 -0.069 14.892 1.00 94.81 101 PHE A C 1
ATOM 832 O O . PHE A 1 101 ? 2.847 -0.232 16.028 1.00 94.81 101 PHE A O 1
ATOM 839 N N . GLU A 1 102 ? 3.178 -1.017 13.962 1.00 92.81 102 GLU A N 1
ATOM 840 C CA . GLU A 1 102 ? 2.452 -2.277 14.168 1.00 92.81 102 GLU A CA 1
ATOM 841 C C . GLU A 1 102 ? 3.042 -3.144 15.292 1.00 92.81 102 GLU A C 1
ATOM 843 O O . GLU A 1 102 ? 2.320 -3.894 15.953 1.00 92.81 102 GLU A O 1
ATOM 848 N N . LYS A 1 103 ? 4.360 -3.063 15.510 1.00 93.12 103 LYS A N 1
ATOM 849 C CA . LYS A 1 103 ? 5.057 -3.791 16.581 1.00 93.12 103 LYS A CA 1
ATOM 850 C C . LYS A 1 103 ? 5.000 -3.078 17.929 1.00 93.12 103 LYS A C 1
ATOM 852 O O . LYS A 1 103 ? 5.257 -3.725 18.946 1.00 93.12 103 LYS A O 1
ATOM 857 N N . SER A 1 104 ? 4.695 -1.782 17.953 1.00 90.12 104 SER A N 1
ATOM 858 C CA . SER A 1 104 ? 4.623 -1.006 19.189 1.00 90.12 104 SER A CA 1
ATOM 859 C C . SER A 1 104 ? 3.476 -1.495 20.085 1.00 90.12 104 SER A C 1
ATOM 861 O O . SER A 1 104 ? 2.357 -1.748 19.633 1.00 90.12 104 SER A O 1
ATOM 863 N N . LYS A 1 105 ? 3.776 -1.699 21.373 1.00 87.12 105 LYS A N 1
ATOM 864 C CA . LYS A 1 105 ? 2.811 -2.106 22.403 1.00 87.12 105 LYS A CA 1
ATOM 865 C C . LYS A 1 105 ? 3.024 -1.238 23.652 1.00 87.12 105 LYS A C 1
ATOM 867 O O . LYS A 1 105 ? 4.068 -1.397 24.284 1.00 87.12 105 LYS A O 1
ATOM 872 N N . PRO A 1 106 ? 2.073 -0.363 24.031 1.00 83.94 106 PRO A N 1
ATOM 873 C CA . PRO A 1 106 ? 0.850 -0.007 23.298 1.00 83.94 106 PRO A CA 1
ATOM 874 C C . PRO A 1 106 ? 1.161 0.666 21.951 1.00 83.94 106 PRO A C 1
ATOM 876 O O . PRO A 1 106 ? 2.274 1.148 21.742 1.00 83.94 106 PRO A O 1
ATOM 879 N N . LYS A 1 107 ? 0.182 0.679 21.036 1.00 83.25 107 LYS A N 1
ATOM 880 C CA . LYS A 1 107 ? 0.323 1.377 19.752 1.00 83.25 107 LYS A CA 1
ATOM 881 C C . LYS A 1 107 ? 0.601 2.860 20.002 1.00 83.25 107 LYS A C 1
ATOM 883 O O . LYS A 1 107 ? -0.156 3.489 20.737 1.00 83.25 107 LYS A O 1
ATOM 888 N N . ASN A 1 108 ? 1.649 3.406 19.389 1.00 84.94 108 ASN A N 1
ATOM 889 C CA . ASN A 1 108 ? 1.986 4.827 19.500 1.00 84.94 108 ASN A CA 1
ATOM 890 C C . ASN A 1 108 ? 1.674 5.578 18.185 1.00 84.94 108 ASN A C 1
ATOM 892 O O . ASN A 1 108 ? 2.418 5.401 17.216 1.00 84.94 108 ASN A O 1
ATOM 896 N N . PRO A 1 109 ? 0.624 6.424 18.141 1.00 84.69 109 PRO A N 1
ATOM 897 C CA . PRO A 1 109 ? 0.263 7.206 16.956 1.00 84.69 109 PRO A CA 1
ATOM 898 C C . PRO A 1 109 ? 1.376 8.132 16.450 1.00 84.69 109 PRO A C 1
ATOM 900 O O . PRO A 1 109 ? 1.505 8.292 15.240 1.00 84.69 109 PRO A O 1
ATOM 903 N N . ASP A 1 110 ? 2.238 8.651 17.334 1.00 88.81 110 ASP A N 1
ATOM 904 C CA . ASP A 1 110 ? 3.322 9.588 16.986 1.00 88.81 110 ASP A CA 1
ATOM 905 C C . ASP A 1 110 ? 4.341 8.982 16.001 1.00 88.81 110 ASP A C 1
ATOM 907 O O . ASP A 1 110 ? 5.127 9.683 15.358 1.00 88.81 110 ASP A O 1
ATOM 911 N N . ILE A 1 111 ? 4.375 7.650 15.884 1.00 89.50 111 ILE A N 1
ATOM 912 C CA . ILE A 1 111 ? 5.231 6.954 14.919 1.00 89.50 111 ILE A CA 1
ATOM 913 C C . ILE A 1 111 ? 4.750 7.228 13.485 1.00 89.50 111 ILE A C 1
ATOM 915 O O . ILE A 1 111 ? 5.578 7.369 12.583 1.00 89.50 111 ILE A O 1
ATOM 919 N N . LEU A 1 112 ? 3.437 7.351 13.265 1.00 89.81 112 LEU A N 1
ATOM 920 C CA . LEU A 1 112 ? 2.848 7.550 11.936 1.00 89.81 112 LEU A CA 1
ATOM 921 C C . LEU A 1 112 ? 3.164 8.931 11.345 1.00 89.81 112 LEU A C 1
ATOM 923 O O . LEU A 1 112 ? 3.227 9.053 10.120 1.00 89.81 112 LEU A O 1
ATOM 927 N N . ASP A 1 113 ? 3.476 9.928 12.178 1.00 90.56 113 ASP A N 1
ATOM 928 C CA . ASP A 1 113 ? 3.910 11.264 11.738 1.00 90.56 113 ASP A CA 1
ATOM 929 C C . ASP A 1 113 ? 5.269 11.242 11.022 1.00 90.56 113 ASP A C 1
ATOM 931 O O . ASP A 1 113 ? 5.627 12.169 10.294 1.00 90.56 113 ASP A O 1
ATOM 935 N N . ARG A 1 114 ? 6.044 10.162 11.187 1.00 92.31 114 ARG A N 1
ATOM 936 C CA . ARG A 1 114 ? 7.348 9.982 10.532 1.00 92.31 114 ARG A CA 1
ATOM 937 C C . ARG A 1 114 ? 7.231 9.440 9.107 1.00 92.31 114 ARG A C 1
ATOM 939 O O . ARG A 1 114 ? 8.256 9.246 8.451 1.00 92.31 114 ARG A O 1
ATOM 946 N N . VAL A 1 115 ? 6.029 9.135 8.618 1.00 92.06 115 VAL A N 1
ATOM 947 C CA . VAL A 1 115 ? 5.829 8.578 7.274 1.00 92.06 115 VAL A CA 1
ATOM 948 C C . VAL A 1 115 ? 6.120 9.632 6.204 1.00 92.06 115 VAL A C 1
ATOM 950 O O . VAL A 1 115 ? 5.410 10.621 6.072 1.00 92.06 115 VAL A O 1
ATOM 953 N N . THR A 1 116 ? 7.152 9.394 5.387 1.00 90.94 116 THR A N 1
ATOM 954 C CA . THR A 1 116 ? 7.550 10.336 4.322 1.00 90.94 116 THR A CA 1
ATOM 955 C C . THR A 1 116 ? 6.733 10.161 3.035 1.00 90.94 116 THR A C 1
ATOM 957 O O . THR A 1 116 ? 6.539 11.120 2.292 1.00 90.94 116 THR A O 1
ATOM 960 N N . ASN A 1 117 ? 6.279 8.940 2.720 1.00 92.00 117 ASN A N 1
ATOM 961 C CA . ASN A 1 117 ? 5.581 8.637 1.465 1.00 92.00 117 ASN A CA 1
ATOM 962 C C . ASN A 1 117 ? 4.407 7.663 1.686 1.00 92.00 117 ASN A C 1
ATOM 964 O O . ASN A 1 117 ? 4.559 6.452 1.495 1.00 92.00 117 ASN A O 1
ATOM 968 N N . PRO A 1 118 ? 3.216 8.175 2.046 1.00 89.12 118 P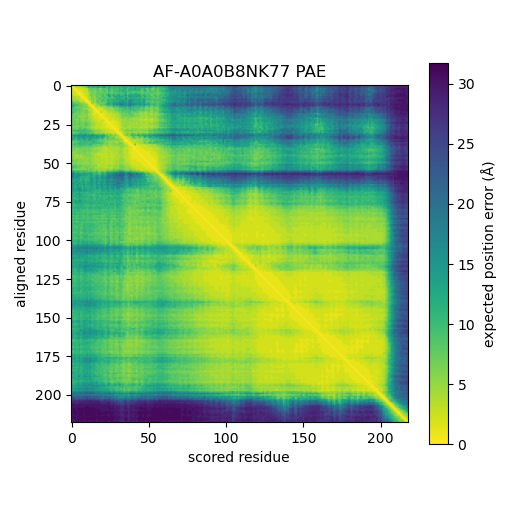RO A N 1
ATOM 969 C CA . PRO A 1 118 ? 2.056 7.334 2.334 1.00 89.12 118 PRO A CA 1
ATOM 970 C C . PRO A 1 118 ? 1.462 6.682 1.078 1.00 89.12 118 PRO A C 1
ATOM 972 O O . PRO A 1 118 ? 0.768 5.679 1.187 1.00 89.12 118 PRO A O 1
ATOM 975 N N . ILE A 1 119 ? 1.747 7.196 -0.126 1.00 91.19 119 ILE A N 1
ATOM 976 C CA . ILE A 1 119 ? 1.117 6.737 -1.377 1.00 91.19 119 ILE A CA 1
ATOM 977 C C . ILE A 1 119 ? 1.456 5.270 -1.673 1.00 91.19 119 ILE A C 1
ATOM 979 O O . ILE A 1 119 ? 0.606 4.519 -2.146 1.00 91.19 119 ILE A O 1
ATOM 983 N N . VAL A 1 120 ? 2.686 4.848 -1.374 1.00 91.00 120 VAL A N 1
ATOM 984 C CA . VAL A 1 120 ? 3.181 3.498 -1.698 1.00 91.00 120 VAL A CA 1
ATOM 985 C C . VAL A 1 120 ? 2.423 2.423 -0.925 1.00 91.00 120 VAL A C 1
ATOM 987 O O . VAL A 1 120 ? 2.129 1.356 -1.457 1.00 91.00 120 VAL A O 1
ATOM 990 N N . TRP A 1 121 ? 2.100 2.717 0.333 1.00 92.94 121 TRP A N 1
ATOM 991 C CA . TRP A 1 121 ? 1.471 1.792 1.270 1.00 92.94 121 TRP A CA 1
ATOM 992 C C . TRP A 1 121 ? 0.129 2.331 1.769 1.00 92.94 121 TRP A C 1
ATOM 994 O O . TRP A 1 121 ? -0.249 2.058 2.906 1.00 92.94 121 TRP A O 1
ATOM 1004 N N . LYS A 1 122 ? -0.589 3.084 0.922 1.00 93.38 122 LYS A N 1
ATOM 1005 C CA . LYS A 1 122 ? -1.786 3.854 1.296 1.00 93.38 122 LYS A CA 1
ATOM 1006 C C . LYS A 1 122 ? -2.799 3.028 2.089 1.00 93.38 122 LYS A C 1
ATOM 1008 O O . LYS A 1 122 ? -3.104 3.382 3.218 1.00 93.38 122 LYS A O 1
ATOM 1013 N N . ASP A 1 123 ? -3.234 1.889 1.547 1.00 93.25 123 ASP A N 1
ATOM 1014 C CA . ASP A 1 123 ? -4.207 1.008 2.213 1.00 93.25 123 ASP A CA 1
ATOM 1015 C C . ASP A 1 123 ? -3.753 0.558 3.614 1.00 93.25 123 ASP A C 1
ATOM 1017 O O . ASP A 1 123 ? -4.575 0.397 4.510 1.00 93.25 123 ASP A O 1
ATOM 1021 N N . ARG A 1 124 ? -2.450 0.292 3.791 1.00 94.25 124 ARG A N 1
ATOM 1022 C CA . ARG A 1 124 ? -1.875 -0.168 5.066 1.00 94.25 124 ARG A CA 1
ATOM 1023 C C . ARG A 1 124 ? -1.814 0.983 6.066 1.00 94.25 124 ARG A C 1
ATOM 1025 O O . ARG A 1 124 ? -2.244 0.819 7.197 1.00 94.25 124 ARG A O 1
ATOM 1032 N N . TYR A 1 125 ? -1.352 2.147 5.614 1.00 94.69 125 TYR A N 1
ATOM 1033 C CA . TYR A 1 125 ? -1.298 3.366 6.417 1.00 94.69 125 TYR A CA 1
ATOM 1034 C C . TYR A 1 125 ? -2.693 3.809 6.884 1.00 94.69 125 TYR A C 1
ATOM 1036 O O . TYR A 1 125 ? -2.898 4.064 8.067 1.00 94.69 125 TYR A O 1
ATOM 1044 N N . GLU A 1 126 ? -3.679 3.833 5.985 1.00 94.31 126 GLU A N 1
ATOM 1045 C CA . GLU A 1 126 ? -5.061 4.177 6.335 1.00 94.31 126 GLU A CA 1
ATOM 1046 C C . GLU A 1 126 ? -5.692 3.149 7.276 1.00 94.31 126 GLU A C 1
ATOM 1048 O O . GLU A 1 126 ? -6.388 3.530 8.214 1.00 94.31 126 GLU A O 1
ATOM 1053 N N . TRP A 1 127 ? -5.432 1.854 7.072 1.00 94.38 127 TRP A N 1
ATOM 1054 C CA . TRP A 1 127 ? -5.863 0.817 8.010 1.00 94.38 127 TRP A CA 1
ATOM 1055 C C . TRP A 1 127 ? -5.281 1.043 9.410 1.00 94.38 127 TRP A C 1
ATOM 1057 O O . TRP A 1 127 ? -6.004 0.945 10.403 1.00 94.38 127 TRP A O 1
ATOM 1067 N N . ASP A 1 128 ? -3.993 1.368 9.502 1.00 93.88 128 ASP A N 1
ATOM 1068 C CA . ASP A 1 128 ? -3.306 1.602 10.770 1.00 93.88 128 ASP A CA 1
ATOM 1069 C C . ASP A 1 128 ? -3.880 2.808 11.524 1.00 93.88 128 ASP A C 1
ATOM 1071 O O . ASP A 1 128 ? -4.164 2.698 12.721 1.00 93.88 128 ASP A O 1
ATOM 1075 N N . ILE A 1 129 ? -4.152 3.914 10.825 1.00 93.56 129 ILE A N 1
ATOM 1076 C CA . ILE A 1 129 ? -4.806 5.099 11.401 1.00 93.56 129 ILE A CA 1
ATOM 1077 C C . ILE A 1 129 ? -6.228 4.772 11.850 1.00 93.56 129 ILE A C 1
ATOM 1079 O O . ILE A 1 129 ? -6.566 4.930 13.023 1.00 93.56 129 ILE A O 1
ATOM 1083 N N . ASN A 1 130 ? -7.066 4.291 10.933 1.00 94.88 130 ASN A N 1
ATOM 1084 C CA . ASN A 1 130 ? -8.491 4.138 11.201 1.00 94.88 130 ASN A CA 1
ATOM 1085 C C . ASN A 1 130 ? -8.744 3.050 12.249 1.00 94.88 130 ASN A C 1
ATOM 1087 O O . ASN A 1 130 ? -9.566 3.235 13.144 1.00 94.88 130 ASN A O 1
ATOM 1091 N N . SER A 1 131 ? -8.004 1.935 12.216 1.00 92.94 131 SER A N 1
ATOM 1092 C CA . SER A 1 131 ? -8.116 0.910 13.263 1.00 92.94 131 SER A CA 1
ATOM 1093 C C . SER A 1 131 ? -7.701 1.435 14.640 1.00 92.94 131 SER A C 1
ATOM 1095 O O . SER A 1 131 ? -8.236 0.981 15.651 1.00 92.94 131 SER A O 1
ATOM 1097 N N . THR A 1 132 ? -6.784 2.403 14.693 1.00 92.19 132 THR A N 1
ATOM 1098 C CA . THR A 1 132 ? -6.389 3.075 15.936 1.00 92.19 132 THR A CA 1
ATOM 1099 C C . THR A 1 132 ? -7.474 4.022 16.426 1.00 92.19 132 THR A C 1
ATOM 1101 O O . THR A 1 132 ? -7.797 3.984 17.611 1.00 92.19 132 THR A O 1
ATOM 1104 N N . PHE A 1 133 ? -8.099 4.799 15.534 1.00 92.25 133 PHE A N 1
ATOM 1105 C CA . PHE A 1 133 ? -9.267 5.610 15.885 1.00 92.25 133 PHE A CA 1
ATOM 1106 C C . PHE A 1 133 ? -10.418 4.758 16.404 1.00 92.25 133 PHE A C 1
ATOM 1108 O O . PHE A 1 133 ? -10.956 5.071 17.459 1.00 92.25 133 PHE A O 1
ATOM 1115 N N . LEU A 1 134 ? -10.728 3.631 15.762 1.00 94.94 134 LEU A N 1
ATOM 1116 C CA . LEU A 1 134 ? -11.750 2.719 16.268 1.00 94.94 134 LEU A CA 1
ATOM 1117 C C . LEU A 1 134 ? -11.414 2.220 17.680 1.00 94.94 134 LEU A C 1
ATOM 1119 O O . LEU A 1 134 ? -12.252 2.292 18.571 1.00 94.94 134 LEU A O 1
ATOM 1123 N N . GLN A 1 135 ? -10.187 1.742 17.906 1.00 92.06 135 GLN A N 1
ATOM 1124 C CA . GLN A 1 135 ? -9.768 1.256 19.226 1.00 92.06 135 GLN A CA 1
ATOM 1125 C C . GLN A 1 135 ? -9.860 2.352 20.294 1.00 92.06 135 GLN A C 1
ATOM 1127 O O . GLN A 1 135 ? -10.369 2.100 21.384 1.00 92.06 135 GLN A O 1
ATOM 1132 N N . LEU A 1 136 ? -9.407 3.567 19.978 1.00 90.88 136 LEU A N 1
ATOM 1133 C CA . LEU A 1 136 ? -9.473 4.707 20.887 1.00 90.88 136 LEU A CA 1
ATOM 1134 C C . LEU A 1 136 ? -10.921 5.134 21.150 1.00 90.88 136 LEU A C 1
ATOM 1136 O O . LEU A 1 136 ? -11.284 5.361 22.299 1.00 90.88 136 LEU A O 1
ATOM 1140 N N . GLY A 1 137 ? -11.752 5.210 20.112 1.00 92.81 137 GLY A N 1
ATOM 1141 C CA . GLY A 1 137 ? -13.171 5.546 20.202 1.00 92.81 137 GLY A CA 1
ATOM 1142 C C . GLY A 1 137 ? -13.945 4.550 21.057 1.00 92.81 137 GLY A C 1
ATOM 1143 O O . GLY A 1 137 ? -14.663 4.958 21.962 1.00 92.81 137 GLY A O 1
ATOM 1144 N N . LEU A 1 138 ? -13.717 3.248 20.864 1.00 93.00 138 LEU A N 1
ATOM 1145 C CA . LEU A 1 138 ? -14.323 2.199 21.689 1.00 93.00 138 LEU A CA 1
ATOM 1146 C C . LEU A 1 138 ? -13.833 2.238 23.144 1.00 93.00 138 LEU A C 1
ATOM 1148 O O . LEU A 1 138 ? -14.626 2.028 24.057 1.00 93.00 138 LEU A O 1
ATOM 1152 N N . ALA A 1 139 ? -12.547 2.519 23.377 1.00 91.31 139 ALA A N 1
ATOM 1153 C CA . ALA A 1 139 ? -11.984 2.591 24.727 1.00 91.31 139 ALA A CA 1
ATOM 1154 C C . ALA A 1 139 ? -12.421 3.849 25.497 1.00 91.31 139 ALA A C 1
ATOM 1156 O O . ALA A 1 139 ? -12.606 3.799 26.710 1.00 91.31 139 ALA A O 1
ATOM 1157 N N . THR A 1 140 ? -12.568 4.978 24.801 1.00 91.75 140 THR A N 1
ATOM 1158 C CA . THR A 1 140 ? -12.939 6.274 25.396 1.00 91.75 140 THR A CA 1
ATOM 1159 C C . THR A 1 140 ? -14.442 6.546 25.365 1.00 91.75 140 THR A C 1
ATOM 1161 O O . THR A 1 140 ? -14.898 7.481 26.016 1.00 91.75 140 THR A O 1
ATOM 1164 N N . GLY A 1 141 ? -15.212 5.756 24.610 1.00 90.88 141 GLY A N 1
ATOM 1165 C CA . GLY A 1 141 ? -16.625 6.015 24.336 1.00 90.88 141 GLY A CA 1
ATOM 1166 C C . GLY A 1 141 ? -16.862 7.248 23.457 1.00 90.88 141 GLY A C 1
ATOM 1167 O O . GLY A 1 141 ? -17.964 7.787 23.467 1.00 90.88 141 GLY A O 1
ATOM 1168 N N . ASN A 1 142 ? -15.844 7.731 22.735 1.00 93.12 142 ASN A N 1
ATOM 1169 C CA . ASN A 1 142 ? -15.971 8.903 21.875 1.00 93.12 142 ASN A CA 1
ATOM 1170 C C . ASN A 1 142 ? -16.502 8.497 20.481 1.00 93.12 142 ASN A C 1
ATOM 1172 O O . ASN A 1 142 ? -15.774 7.831 19.732 1.00 93.12 142 ASN A O 1
ATOM 1176 N N . PRO A 1 143 ? -17.727 8.914 20.107 1.00 93.38 143 PRO A N 1
ATOM 1177 C CA . PRO A 1 143 ? -18.342 8.532 18.840 1.00 93.38 143 PRO A CA 1
ATOM 1178 C C . PRO A 1 143 ? -17.633 9.125 17.617 1.00 93.38 143 PRO A C 1
ATOM 1180 O O . PRO A 1 143 ? -17.660 8.497 16.564 1.00 93.38 143 PRO A O 1
ATOM 1183 N N . ASP A 1 144 ? -16.939 10.262 17.735 1.00 94.62 144 ASP A N 1
ATOM 1184 C CA . ASP A 1 144 ? -16.297 10.931 16.591 1.00 94.62 144 ASP A CA 1
ATOM 1185 C C . ASP A 1 144 ? -15.175 10.070 15.985 1.00 94.62 144 ASP A C 1
ATOM 1187 O O . ASP A 1 144 ? -15.032 9.950 14.763 1.00 94.62 144 ASP A O 1
ATOM 1191 N N . TYR A 1 145 ? -14.394 9.403 16.842 1.00 93.94 145 TYR A N 1
ATOM 1192 C CA . TYR A 1 145 ? -13.337 8.491 16.398 1.00 93.94 145 TYR A CA 1
ATOM 1193 C C . TYR A 1 145 ? -13.903 7.219 15.763 1.00 93.94 145 TYR A C 1
ATOM 1195 O O . TYR A 1 145 ? -13.324 6.688 14.813 1.00 93.94 145 TYR A O 1
ATOM 1203 N N . ILE A 1 146 ? -15.040 6.737 16.266 1.00 95.88 146 ILE A N 1
ATOM 1204 C CA . ILE A 1 146 ? -15.722 5.576 15.693 1.00 95.88 146 ILE A CA 1
ATOM 1205 C C . ILE A 1 146 ? -16.312 5.948 14.327 1.00 95.88 146 ILE A C 1
ATOM 1207 O O . ILE A 1 146 ? -16.134 5.201 13.366 1.00 95.88 146 ILE A O 1
ATOM 1211 N N . GLN A 1 147 ? -16.926 7.129 14.210 1.00 95.44 147 GLN A N 1
ATOM 1212 C CA . GLN A 1 147 ? -17.494 7.624 12.958 1.00 95.44 147 GLN A CA 1
ATOM 1213 C C . GLN A 1 147 ? -16.424 7.789 11.874 1.00 95.44 147 GLN A C 1
ATOM 1215 O O . GLN A 1 147 ? -16.637 7.374 10.741 1.00 95.44 147 GLN A O 1
ATOM 1220 N N . SER A 1 148 ? -15.234 8.277 12.237 1.00 94.44 148 SER A N 1
ATOM 1221 C CA . SER A 1 148 ? -14.097 8.377 11.309 1.00 94.44 148 SER A CA 1
ATOM 1222 C C . SER A 1 148 ? -13.730 7.019 10.689 1.00 94.44 148 SER A C 1
ATOM 1224 O O . SER A 1 148 ? -13.468 6.930 9.489 1.00 94.44 148 SER A O 1
ATOM 1226 N N . PHE A 1 149 ? -13.759 5.939 11.485 1.00 96.44 149 PHE A N 1
ATOM 1227 C CA . PHE A 1 149 ? -13.556 4.581 10.974 1.00 96.44 149 PHE A CA 1
ATOM 1228 C C . PHE A 1 149 ? -14.703 4.137 10.059 1.00 96.44 149 PHE A C 1
ATOM 1230 O O . PHE A 1 149 ? -14.444 3.541 9.011 1.00 96.44 149 PHE A O 1
ATOM 1237 N N . VAL A 1 150 ? -15.954 4.415 10.443 1.00 96.81 150 VAL A N 1
ATOM 1238 C CA . VAL A 1 150 ? -17.145 4.076 9.648 1.00 96.81 150 VAL A CA 1
ATOM 1239 C C . VAL A 1 150 ? -17.059 4.721 8.267 1.00 96.81 150 VAL A C 1
ATOM 1241 O O . VAL A 1 150 ? -17.119 3.996 7.275 1.00 96.81 150 VAL A O 1
ATOM 1244 N N . ASP A 1 151 ? -16.820 6.030 8.199 1.00 96.00 151 ASP A N 1
ATOM 1245 C CA . ASP A 1 151 ? -16.779 6.796 6.950 1.00 96.00 151 ASP A CA 1
ATOM 1246 C C . ASP A 1 151 ? -15.717 6.248 5.985 1.00 96.00 151 ASP A C 1
ATOM 1248 O O . ASP A 1 151 ? -16.008 5.950 4.825 1.00 96.00 151 ASP A O 1
ATOM 1252 N N . TRP A 1 152 ? -14.495 6.022 6.482 1.00 96.56 152 TRP A N 1
ATOM 1253 C CA . TRP A 1 152 ? -13.424 5.420 5.685 1.00 96.56 152 TRP A CA 1
ATOM 1254 C C . TRP A 1 152 ? -13.776 3.998 5.229 1.00 96.56 152 TRP A C 1
ATOM 1256 O O . TRP A 1 152 ? -13.575 3.632 4.068 1.00 96.56 152 TRP A O 1
ATOM 1266 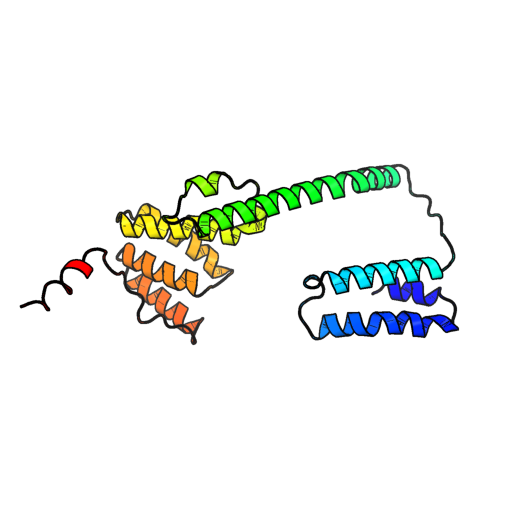N N . SER A 1 153 ? -14.299 3.172 6.139 1.00 96.56 153 SER A N 1
ATOM 1267 C CA . SER A 1 153 ? -14.565 1.764 5.847 1.00 96.56 153 SER A CA 1
ATOM 1268 C C . SER A 1 153 ? -15.681 1.580 4.817 1.00 96.56 153 SER A C 1
ATOM 1270 O O . SER A 1 153 ? -15.550 0.704 3.965 1.00 96.56 153 SER A O 1
ATOM 1272 N N . GLN A 1 154 ? -16.722 2.421 4.832 1.00 94.75 154 GLN A N 1
ATOM 1273 C CA . GLN A 1 154 ? -17.816 2.378 3.860 1.00 94.75 154 GLN A CA 1
ATOM 1274 C C . GLN A 1 154 ? -17.345 2.661 2.431 1.00 94.75 154 GLN A C 1
ATOM 1276 O O . GLN A 1 154 ? -17.813 2.014 1.494 1.00 94.75 154 GLN A O 1
ATOM 1281 N N . GLU A 1 155 ? -16.414 3.598 2.240 1.00 95.00 155 GLU A N 1
ATOM 1282 C CA . GLU A 1 155 ? -15.794 3.826 0.931 1.00 95.00 155 GLU A CA 1
ATOM 1283 C C . GLU A 1 155 ? -14.868 2.655 0.564 1.00 95.00 155 GLU A C 1
ATOM 1285 O O . GLU A 1 155 ? -14.912 2.124 -0.548 1.00 95.00 155 GLU A O 1
ATOM 1290 N N . PHE A 1 156 ? -14.066 2.185 1.523 1.00 95.00 156 PHE A N 1
ATOM 1291 C CA . PHE A 1 156 ? -13.079 1.134 1.297 1.00 95.00 156 PHE A CA 1
ATOM 1292 C C . PHE A 1 156 ? -13.706 -0.196 0.844 1.00 95.00 156 PHE A C 1
ATOM 1294 O O . PHE A 1 156 ? -13.217 -0.823 -0.107 1.00 95.00 156 PHE A O 1
ATOM 1301 N N . ILE A 1 157 ? -14.789 -0.643 1.493 1.00 95.31 157 ILE A N 1
ATOM 1302 C CA . ILE A 1 157 ? -15.431 -1.933 1.187 1.00 95.31 157 ILE A CA 1
ATOM 1303 C C . ILE A 1 157 ? -16.068 -1.968 -0.205 1.00 95.31 157 ILE A C 1
ATOM 1305 O O . ILE A 1 157 ? -16.115 -3.040 -0.805 1.00 95.31 157 ILE A O 1
ATOM 1309 N N . GLN A 1 158 ? -16.453 -0.817 -0.771 1.00 94.25 158 GLN A N 1
ATOM 1310 C CA . GLN A 1 158 ? -16.989 -0.741 -2.137 1.00 94.25 158 GLN A CA 1
ATOM 1311 C C . GLN A 1 158 ? -15.962 -1.154 -3.195 1.00 94.25 158 GLN A C 1
ATOM 1313 O O . GLN A 1 158 ? -16.328 -1.513 -4.312 1.00 94.25 158 GLN A O 1
ATOM 1318 N N . HIS A 1 159 ? -14.667 -1.044 -2.893 1.00 94.06 159 HIS A N 1
ATOM 1319 C CA . HIS A 1 159 ? -13.594 -1.319 -3.853 1.00 94.06 159 HIS A CA 1
ATOM 1320 C C . HIS A 1 159 ? -12.771 -2.545 -3.461 1.00 94.06 159 HIS A C 1
ATOM 1322 O O . HIS A 1 159 ? -12.273 -3.267 -4.327 1.00 94.06 159 HIS A O 1
ATOM 1328 N N . LYS A 1 160 ? -12.584 -2.768 -2.157 1.00 93.94 160 LYS A N 1
ATOM 1329 C CA . LYS A 1 160 ? -11.717 -3.814 -1.605 1.00 93.94 160 LYS A CA 1
ATOM 1330 C C . LYS A 1 160 ? -12.386 -4.455 -0.384 1.00 93.94 160 LYS A C 1
ATOM 1332 O O . LYS A 1 160 ? -11.917 -4.251 0.738 1.00 93.94 160 LYS A O 1
ATOM 1337 N N . PRO A 1 161 ? -13.451 -5.254 -0.567 1.00 94.19 161 PRO A N 1
ATOM 1338 C CA . PRO A 1 161 ? -14.118 -5.905 0.552 1.00 94.19 161 PRO A CA 1
ATOM 1339 C C . PRO A 1 161 ? -13.139 -6.864 1.246 1.00 94.19 161 PRO A C 1
ATOM 1341 O O . PRO A 1 161 ? -12.513 -7.716 0.611 1.00 94.19 161 PRO A O 1
ATOM 1344 N N . ARG A 1 162 ? -12.966 -6.707 2.563 1.00 94.50 162 ARG A N 1
ATOM 1345 C CA . ARG A 1 162 ? -12.058 -7.530 3.380 1.00 94.50 162 ARG A CA 1
ATOM 1346 C C . ARG A 1 162 ? -12.759 -7.976 4.658 1.00 94.50 162 ARG A C 1
ATOM 1348 O O . ARG A 1 162 ? -13.269 -7.109 5.366 1.00 94.50 162 ARG A O 1
ATOM 1355 N N . PRO A 1 163 ? -12.687 -9.265 5.040 1.00 95.00 163 PRO A N 1
ATOM 1356 C CA . PRO A 1 163 ? -13.345 -9.752 6.251 1.00 95.00 163 PRO A CA 1
ATOM 1357 C C . PRO A 1 163 ? -12.974 -8.952 7.503 1.00 95.00 163 PRO A C 1
ATOM 1359 O O . PRO A 1 163 ? -13.841 -8.622 8.299 1.00 95.00 163 PRO A O 1
ATOM 1362 N N . SER A 1 164 ? -11.699 -8.580 7.660 1.00 93.94 164 SER A N 1
ATOM 1363 C CA . SER A 1 164 ? -11.226 -7.803 8.813 1.00 93.94 164 SER A CA 1
ATOM 1364 C C . SER A 1 164 ? -11.866 -6.415 8.922 1.00 93.94 164 SER A C 1
ATOM 1366 O O . SER A 1 164 ? -12.104 -5.950 10.033 1.00 93.94 164 SER A O 1
ATOM 1368 N N . VAL A 1 165 ? -12.162 -5.765 7.791 1.00 95.62 165 VAL A N 1
ATOM 1369 C CA . VAL A 1 165 ? -12.827 -4.455 7.765 1.00 95.62 165 VAL A CA 1
ATOM 1370 C C . VAL A 1 165 ? -14.284 -4.611 8.187 1.00 95.62 165 VAL A C 1
ATOM 1372 O O . VAL A 1 165 ? -14.716 -3.888 9.074 1.00 95.62 165 VAL A O 1
ATOM 1375 N N . TYR A 1 166 ? -14.999 -5.613 7.659 1.00 96.12 166 TYR A N 1
ATOM 1376 C CA . TYR A 1 166 ? -16.376 -5.914 8.078 1.00 96.12 166 TYR A CA 1
ATOM 1377 C C . TYR A 1 166 ? -16.467 -6.232 9.575 1.00 96.12 166 TYR A C 1
ATOM 1379 O O . TYR A 1 166 ? -17.347 -5.713 10.252 1.00 96.12 166 TYR A O 1
ATOM 1387 N N . LYS A 1 167 ? -15.526 -7.016 10.125 1.00 95.38 167 LYS A N 1
ATOM 1388 C CA . LYS A 1 167 ? -15.489 -7.302 11.571 1.00 95.38 167 LYS A CA 1
ATOM 1389 C C . LYS A 1 167 ? -15.403 -6.027 12.407 1.00 95.38 167 LYS A C 1
ATOM 1391 O O . LYS A 1 167 ? -16.173 -5.849 13.345 1.00 95.38 167 LYS A O 1
ATOM 1396 N N . ASN A 1 168 ? -14.486 -5.138 12.045 1.00 95.88 168 ASN A N 1
ATOM 1397 C CA . ASN A 1 168 ? -14.306 -3.871 12.743 1.00 95.88 168 ASN A CA 1
ATOM 1398 C C . ASN A 1 168 ? -15.477 -2.906 12.516 1.00 95.88 168 ASN A C 1
ATOM 1400 O O . ASN A 1 168 ? -15.804 -2.147 13.418 1.00 95.88 168 ASN A O 1
ATOM 1404 N N . LEU A 1 169 ? -16.129 -2.952 11.353 1.00 96.31 169 LEU A N 1
ATOM 1405 C CA . LEU A 1 169 ? -17.298 -2.128 11.051 1.00 96.31 169 LEU A CA 1
ATOM 1406 C C . LEU A 1 169 ? -18.526 -2.552 11.867 1.00 96.31 169 LEU A C 1
ATOM 1408 O O . LEU A 1 169 ? -19.227 -1.696 12.393 1.00 96.31 169 LEU A O 1
ATOM 1412 N N . ILE A 1 170 ? -18.733 -3.858 12.064 1.00 96.06 170 ILE A N 1
ATOM 1413 C CA . ILE A 1 170 ? -19.758 -4.375 12.986 1.00 96.06 170 ILE A CA 1
ATOM 1414 C C . ILE A 1 170 ? -19.491 -3.857 14.407 1.00 96.06 170 ILE A C 1
ATOM 1416 O O . ILE A 1 170 ? -20.392 -3.309 15.037 1.00 96.06 170 ILE A O 1
ATOM 1420 N N . LEU A 1 171 ? -18.244 -3.952 14.890 1.00 95.44 171 LEU A N 1
ATOM 1421 C CA . LEU A 1 171 ? -17.857 -3.412 16.203 1.00 95.44 171 LEU A CA 1
ATOM 1422 C C . LEU A 1 171 ? -18.041 -1.891 16.294 1.00 95.44 171 LEU A C 1
ATOM 1424 O O . LEU A 1 171 ? -18.435 -1.386 17.341 1.00 95.44 171 LEU A O 1
ATOM 1428 N N . ALA A 1 172 ? -17.761 -1.161 15.213 1.00 96.06 172 ALA A N 1
ATOM 1429 C CA . ALA A 1 172 ? -17.949 0.281 15.149 1.00 96.06 172 ALA A CA 1
ATOM 1430 C C . ALA A 1 172 ? -19.431 0.654 15.299 1.00 96.06 172 ALA A C 1
ATOM 1432 O O . ALA A 1 172 ? -19.764 1.485 16.140 1.00 96.06 172 ALA A O 1
ATOM 1433 N N . TYR A 1 173 ? -20.332 -0.007 14.566 1.00 96.12 173 TYR A N 1
ATOM 1434 C CA . TYR A 1 173 ? -21.772 0.238 14.691 1.00 96.12 173 TYR A CA 1
ATOM 1435 C C . TYR A 1 173 ? -22.334 -0.155 16.054 1.00 96.12 173 TYR A C 1
ATOM 1437 O O . TYR A 1 173 ? -23.093 0.619 16.636 1.00 96.12 173 TYR A O 1
ATOM 1445 N N . GLN A 1 174 ? -21.895 -1.284 16.617 1.00 94.50 174 GLN A N 1
ATOM 1446 C CA . GLN A 1 174 ? -22.210 -1.634 18.005 1.00 94.50 174 GLN A CA 1
ATOM 1447 C C . GLN A 1 174 ? -21.715 -0.545 18.976 1.00 94.50 174 GLN A C 1
ATOM 1449 O O . GLN A 1 174 ? -22.404 -0.200 19.933 1.00 94.50 174 GLN A O 1
ATOM 1454 N N . GLY A 1 175 ? -20.546 0.053 18.711 1.00 92.69 175 GLY A N 1
ATOM 1455 C CA . GLY A 1 175 ? -19.954 1.112 19.539 1.00 92.69 175 GLY A CA 1
ATOM 1456 C C . GLY A 1 175 ? -20.722 2.427 19.468 1.00 92.69 175 GLY A C 1
ATOM 1457 O O . GLY A 1 175 ? -20.810 3.146 20.460 1.00 92.69 175 GLY A O 1
ATOM 1458 N N . LEU A 1 176 ? -21.338 2.698 18.319 1.00 94.38 176 LEU A N 1
ATOM 1459 C CA . LEU A 1 176 ? -22.270 3.806 18.104 1.00 94.38 176 LEU A CA 1
ATOM 1460 C C . LEU A 1 176 ? -23.701 3.487 18.563 1.00 94.38 176 LEU A C 1
ATOM 1462 O O . LEU A 1 176 ? -24.578 4.337 18.446 1.00 94.38 176 LEU A O 1
ATOM 1466 N N . SER A 1 177 ? -23.944 2.291 19.113 1.00 93.50 177 SER A N 1
ATOM 1467 C CA . SER A 1 177 ? -25.275 1.803 19.504 1.00 93.50 177 SER A CA 1
ATOM 1468 C C . SER A 1 177 ? -26.284 1.705 18.344 1.00 93.50 177 SER A C 1
ATOM 1470 O O . SER A 1 177 ? -27.492 1.749 18.575 1.00 93.50 177 SER A O 1
ATOM 1472 N N . ASP A 1 178 ? -25.814 1.539 17.102 1.00 94.44 178 ASP A N 1
ATOM 1473 C CA . ASP A 1 178 ? -26.658 1.289 15.924 1.00 94.44 178 ASP A CA 1
ATOM 1474 C C . ASP A 1 178 ? -26.672 -0.208 15.575 1.00 94.44 178 ASP A C 1
ATOM 1476 O O . ASP A 1 178 ? -26.047 -0.675 14.620 1.00 94.44 178 ASP A O 1
ATOM 1480 N N . GLU A 1 179 ? -27.399 -0.984 16.380 1.00 93.44 179 GLU A N 1
ATOM 1481 C CA . GLU A 1 179 ? -27.505 -2.440 16.204 1.00 93.44 179 GLU A CA 1
ATOM 1482 C C . GLU A 1 179 ? -28.165 -2.836 14.877 1.00 93.44 179 GLU A C 1
ATOM 1484 O O . GLU A 1 179 ? -27.888 -3.900 14.322 1.00 93.44 179 GLU A O 1
ATOM 1489 N N . ARG A 1 180 ? -29.024 -1.970 14.328 1.00 95.88 180 ARG A N 1
ATOM 1490 C CA . ARG A 1 180 ? -29.681 -2.233 13.046 1.00 95.88 180 ARG A CA 1
ATOM 1491 C C . ARG A 1 180 ? -28.649 -2.261 11.921 1.00 95.88 180 ARG A C 1
ATOM 1493 O O . ARG A 1 180 ? -28.652 -3.204 11.133 1.00 95.88 180 ARG A O 1
ATOM 1500 N N . LEU A 1 181 ? -27.779 -1.249 11.850 1.00 95.12 181 LEU A N 1
ATOM 1501 C CA . LEU A 1 181 ? -26.692 -1.226 10.869 1.00 95.12 181 LEU A CA 1
ATOM 1502 C C . LEU A 1 181 ? -25.655 -2.318 11.144 1.00 95.12 181 LEU A C 1
ATOM 1504 O O . LEU A 1 181 ? -25.161 -2.928 10.197 1.00 95.12 181 LEU A O 1
ATOM 1508 N N . ALA A 1 182 ? -25.360 -2.616 12.413 1.00 95.56 182 ALA A N 1
ATOM 1509 C CA . ALA A 1 182 ? -24.445 -3.701 12.760 1.00 95.56 182 ALA A CA 1
ATOM 1510 C C . ALA A 1 182 ? -24.908 -5.050 12.178 1.00 95.56 182 ALA A C 1
ATOM 1512 O O . ALA A 1 182 ? -24.107 -5.758 11.564 1.00 95.56 182 ALA A O 1
ATOM 1513 N N . GLU A 1 183 ? -26.197 -5.386 12.303 1.00 95.19 183 GLU A N 1
ATOM 1514 C CA . GLU A 1 183 ? -26.737 -6.634 11.750 1.00 95.19 183 GLU A CA 1
ATOM 1515 C C . GLU A 1 183 ? -26.904 -6.625 10.230 1.00 95.19 183 GLU A C 1
ATOM 1517 O O . GLU A 1 183 ? -26.708 -7.659 9.587 1.00 95.19 183 GLU A O 1
ATOM 1522 N N . GLU A 1 184 ? -27.194 -5.471 9.630 1.00 95.75 184 GLU A N 1
ATOM 1523 C CA . GLU A 1 184 ? -27.211 -5.314 8.172 1.00 95.75 184 GLU A CA 1
ATOM 1524 C C . GLU A 1 184 ? -25.835 -5.650 7.572 1.00 95.75 184 GLU A C 1
ATOM 1526 O O . GLU A 1 184 ? -25.716 -6.523 6.705 1.00 95.75 184 GLU A O 1
ATOM 1531 N N . ILE A 1 185 ? -24.775 -5.050 8.124 1.00 96.06 185 ILE A N 1
ATOM 1532 C CA . ILE A 1 185 ? -23.390 -5.313 7.721 1.00 96.06 185 ILE A CA 1
ATOM 1533 C C . ILE A 1 185 ? -22.973 -6.750 8.045 1.00 96.06 185 ILE A C 1
ATOM 1535 O O . ILE A 1 185 ? -22.240 -7.363 7.266 1.00 96.06 185 ILE A O 1
ATOM 1539 N N . ARG A 1 186 ? -23.442 -7.336 9.156 1.00 95.81 186 ARG A N 1
ATOM 1540 C CA . ARG A 1 186 ? -23.182 -8.751 9.473 1.00 95.81 186 ARG A CA 1
ATOM 1541 C C . ARG A 1 186 ? -23.799 -9.680 8.429 1.00 95.81 186 ARG A C 1
ATOM 1543 O O . ARG A 1 186 ? -23.149 -10.640 8.011 1.00 95.81 186 ARG A O 1
ATOM 1550 N N . GLY A 1 187 ? -25.026 -9.399 7.994 1.00 95.94 187 GLY A N 1
ATOM 1551 C CA . GLY A 1 187 ? -25.700 -10.138 6.927 1.00 95.94 187 GLY A CA 1
ATOM 1552 C C . GLY A 1 187 ? -24.931 -10.071 5.608 1.00 95.94 187 GLY A C 1
ATOM 1553 O O . GLY A 1 187 ? -24.661 -11.107 4.995 1.00 95.94 187 GLY A O 1
ATOM 1554 N N . GLU A 1 188 ? -24.504 -8.870 5.214 1.00 95.56 188 GLU A N 1
ATOM 1555 C CA . GLU A 1 188 ? -23.671 -8.664 4.026 1.00 95.56 188 GLU A CA 1
ATOM 1556 C C . GLU A 1 188 ? -22.333 -9.415 4.132 1.00 95.56 188 GLU A C 1
ATOM 1558 O O . GLU A 1 188 ? -21.942 -10.137 3.212 1.00 95.56 188 GLU A O 1
ATOM 1563 N N . ALA A 1 189 ? -21.655 -9.322 5.279 1.00 95.94 189 ALA A N 1
ATOM 1564 C CA . ALA A 1 189 ? -20.381 -9.990 5.521 1.00 95.94 189 ALA A CA 1
ATOM 1565 C C . ALA A 1 189 ? -20.490 -11.516 5.390 1.00 95.94 189 ALA A C 1
ATOM 1567 O O . ALA A 1 189 ? -19.640 -12.139 4.751 1.00 95.94 189 ALA A O 1
ATOM 1568 N N . LYS A 1 190 ? -21.549 -12.121 5.946 1.00 96.19 190 LYS A N 1
ATOM 1569 C CA . LYS A 1 190 ? -21.826 -13.563 5.823 1.00 96.19 190 LYS A CA 1
ATOM 1570 C C . LYS A 1 190 ? -22.079 -13.980 4.379 1.00 96.19 190 LYS A C 1
ATOM 1572 O O . LYS A 1 190 ? -21.619 -15.040 3.962 1.00 96.19 190 LYS A O 1
ATOM 1577 N N . PHE A 1 191 ? -22.796 -13.153 3.620 1.00 95.88 191 PHE A N 1
ATOM 1578 C CA . PHE A 1 191 ? -23.054 -13.408 2.206 1.00 95.88 191 PHE A CA 1
ATOM 1579 C C . PHE A 1 191 ? -21.763 -13.359 1.375 1.00 95.88 191 PHE A C 1
ATOM 1581 O O . PHE A 1 191 ? -21.512 -14.256 0.571 1.00 95.88 191 PHE A O 1
ATOM 1588 N N . LEU A 1 192 ? -20.922 -12.343 1.591 1.00 95.88 192 LEU A N 1
ATOM 1589 C CA . LEU A 1 192 ? -19.675 -12.158 0.844 1.00 95.88 192 LEU A CA 1
ATOM 1590 C C . LEU A 1 192 ? -18.571 -13.144 1.256 1.00 95.88 192 LEU A C 1
ATOM 1592 O O . LEU A 1 192 ? -17.752 -13.538 0.424 1.00 95.88 192 LEU A O 1
ATOM 1596 N N . PHE A 1 193 ? -18.533 -13.550 2.528 1.00 96.06 193 PHE A N 1
ATOM 1597 C CA . PHE A 1 193 ? -17.463 -14.368 3.101 1.00 96.06 193 PHE A CA 1
ATOM 1598 C C . PHE A 1 193 ? -18.014 -15.580 3.874 1.00 96.06 193 PHE A C 1
ATOM 1600 O O . PHE A 1 193 ? -17.845 -15.663 5.091 1.00 96.06 193 PHE A O 1
ATOM 1607 N N . PRO A 1 194 ? -18.595 -16.580 3.185 1.00 93.81 194 PRO A N 1
ATOM 1608 C CA . PRO A 1 194 ? -19.278 -17.707 3.832 1.00 93.81 194 PRO A CA 1
ATOM 1609 C C . PRO A 1 194 ? -18.368 -18.601 4.691 1.00 93.81 194 PRO A C 1
ATOM 1611 O O . PRO A 1 194 ? -18.852 -19.339 5.540 1.00 93.81 194 PRO A O 1
ATOM 1614 N N . ASN A 1 195 ? -17.047 -18.542 4.491 1.00 94.44 195 ASN A N 1
ATOM 1615 C CA . ASN A 1 195 ? -16.065 -19.338 5.239 1.00 94.44 195 ASN A CA 1
ATOM 1616 C C . ASN A 1 195 ? -15.498 -18.613 6.475 1.00 94.44 195 ASN A C 1
ATOM 1618 O O . ASN A 1 195 ? -14.557 -19.110 7.094 1.00 94.44 195 ASN A O 1
ATOM 1622 N N . VAL A 1 196 ? -15.994 -17.418 6.803 1.00 92.69 196 VAL A N 1
ATOM 1623 C CA . VAL A 1 196 ? -15.525 -16.623 7.944 1.00 92.69 196 VAL A CA 1
ATOM 1624 C C . VAL A 1 196 ? -16.650 -16.496 8.965 1.00 92.69 196 VAL A C 1
ATOM 1626 O O . VAL A 1 196 ? -17.761 -16.115 8.616 1.00 92.69 196 VAL A O 1
ATOM 1629 N N . ASP A 1 197 ? -16.349 -16.779 10.234 1.00 91.94 197 ASP A N 1
ATOM 1630 C CA . ASP A 1 197 ? -17.300 -16.582 11.331 1.00 91.94 197 ASP A CA 1
ATOM 1631 C C . ASP A 1 197 ? -17.458 -15.085 11.658 1.00 91.94 197 ASP A C 1
ATOM 1633 O O . ASP A 1 197 ? -16.472 -14.384 11.950 1.00 91.94 197 ASP A O 1
ATOM 1637 N N . PHE A 1 198 ? -18.712 -14.626 11.599 1.00 92.12 198 PHE A N 1
ATOM 1638 C CA . PHE A 1 198 ? -19.160 -13.301 12.018 1.00 92.12 198 PHE A CA 1
ATOM 1639 C C . PHE A 1 198 ? -20.243 -13.350 13.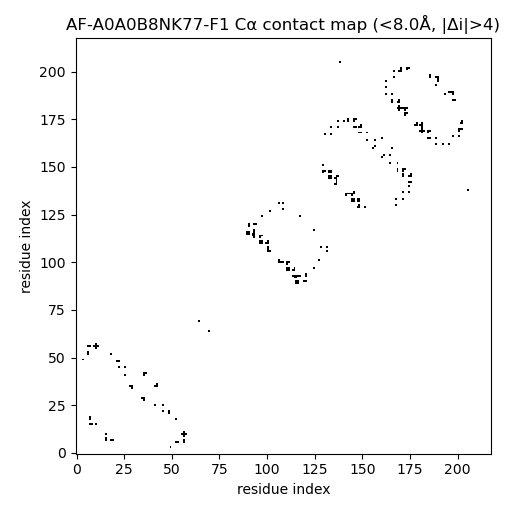102 1.00 92.12 198 PHE A C 1
ATOM 1641 O O . PHE A 1 198 ? -20.726 -12.291 13.479 1.00 92.12 198 PHE A O 1
ATOM 1648 N N . ASP A 1 199 ? -20.656 -14.514 13.607 1.00 87.00 199 ASP A N 1
ATOM 1649 C CA . ASP A 1 199 ? -21.747 -14.620 14.588 1.00 87.00 199 ASP A CA 1
ATOM 1650 C C . ASP A 1 199 ? -21.340 -14.066 15.954 1.00 87.00 199 ASP A C 1
ATOM 1652 O O . ASP A 1 199 ? -22.083 -13.316 16.580 1.00 87.00 199 ASP A O 1
ATOM 1656 N N . ASN A 1 200 ? -20.106 -14.344 16.372 1.00 82.38 200 ASN A N 1
ATOM 1657 C CA . ASN A 1 200 ? -19.619 -14.045 17.720 1.00 82.38 200 ASN A CA 1
ATOM 1658 C C . ASN A 1 200 ? -18.914 -12.681 17.844 1.00 82.38 200 ASN A C 1
ATOM 1660 O O . ASN A 1 200 ? -18.048 -12.494 18.697 1.00 82.38 200 ASN A O 1
ATOM 1664 N N . ILE A 1 201 ? -19.225 -11.726 16.962 1.00 82.94 201 ILE A N 1
ATOM 1665 C CA . ILE A 1 201 ? -18.635 -10.380 17.026 1.00 82.94 201 ILE A CA 1
ATOM 1666 C C . ILE A 1 201 ? -19.510 -9.516 17.926 1.00 82.94 201 ILE A C 1
ATOM 1668 O O . ILE A 1 201 ? -20.569 -9.040 17.504 1.00 82.94 201 ILE A O 1
ATOM 1672 N N . THR A 1 202 ? -19.048 -9.344 19.159 1.00 78.88 202 THR A N 1
ATOM 1673 C CA . THR A 1 202 ? -19.684 -8.532 20.195 1.00 78.88 202 THR A CA 1
ATOM 1674 C C . THR A 1 202 ? -18.657 -7.618 20.845 1.00 78.88 202 THR A C 1
ATOM 1676 O O . THR A 1 202 ? -17.518 -8.023 21.096 1.00 78.88 202 THR A O 1
ATOM 1679 N N . LEU A 1 203 ? -19.066 -6.394 21.171 1.00 75.12 203 LEU A N 1
ATOM 1680 C CA . LEU A 1 203 ? -18.277 -5.518 22.028 1.00 75.12 203 LEU A CA 1
ATOM 1681 C C . LEU A 1 203 ? -18.098 -6.141 23.411 1.00 75.12 203 LEU A C 1
ATOM 1683 O O . LEU A 1 203 ? -19.040 -6.221 24.194 1.00 75.12 203 LEU A O 1
ATOM 1687 N N . VAL A 1 204 ? -16.866 -6.519 23.739 1.00 62.62 204 VAL A N 1
ATOM 1688 C CA . VAL A 1 204 ? -16.498 -6.816 25.123 1.00 62.62 204 VAL A CA 1
ATOM 1689 C C . VAL A 1 204 ? -16.345 -5.477 25.834 1.00 62.62 204 VAL A C 1
ATOM 1691 O O . VAL A 1 204 ?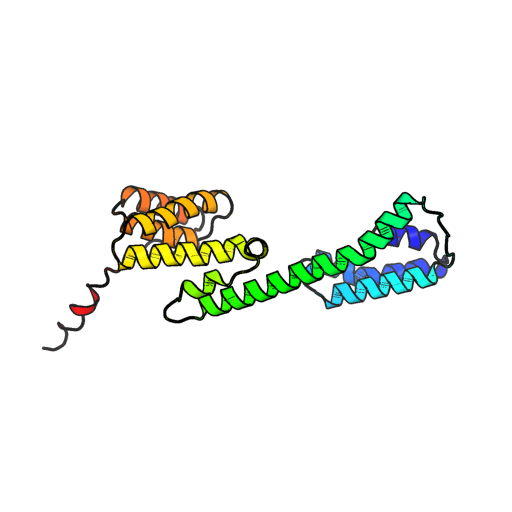 -15.343 -4.780 25.654 1.00 62.62 204 VAL A O 1
ATOM 1694 N N . LYS A 1 205 ? -17.352 -5.079 26.617 1.00 53.62 205 LYS A N 1
ATOM 1695 C CA . LYS A 1 205 ? -17.239 -3.901 27.480 1.00 53.62 205 LYS A CA 1
ATOM 1696 C C . LYS A 1 205 ? -16.103 -4.155 28.469 1.00 53.62 205 LYS A C 1
ATOM 1698 O O . LYS A 1 205 ? -16.094 -5.161 29.170 1.00 53.62 205 LYS A O 1
ATOM 1703 N N . VAL A 1 206 ? -15.158 -3.219 28.551 1.00 48.16 206 VAL A N 1
ATOM 1704 C CA . VAL A 1 206 ? -13.933 -3.300 29.377 1.00 48.16 206 VAL A CA 1
ATOM 1705 C C . VAL A 1 206 ? -14.216 -3.453 30.895 1.00 48.16 206 VAL A C 1
ATOM 1707 O O . VAL A 1 206 ? -13.287 -3.601 31.678 1.00 48.16 206 VAL A O 1
ATOM 1710 N N . GLY A 1 207 ? -15.483 -3.503 31.327 1.00 41.00 207 GLY A N 1
ATOM 1711 C CA . GLY A 1 207 ? -15.900 -3.726 32.716 1.00 41.00 207 GLY A CA 1
ATOM 1712 C C . GLY A 1 207 ? -16.395 -5.135 33.083 1.00 41.00 207 GLY A C 1
ATOM 1713 O O . GLY A 1 207 ? -16.515 -5.408 34.267 1.00 41.00 207 GLY A O 1
ATOM 1714 N N . GLU A 1 208 ? -16.663 -6.051 32.145 1.00 37.50 208 GLU A N 1
ATOM 1715 C CA . GLU A 1 208 ? -17.260 -7.363 32.503 1.00 37.50 208 GLU A CA 1
ATOM 1716 C C . GLU A 1 208 ? -16.250 -8.409 33.000 1.00 37.50 208 GLU A C 1
ATOM 1718 O O . GLU A 1 208 ? -16.629 -9.419 33.586 1.00 37.50 208 GLU A O 1
ATOM 1723 N N . LYS A 1 209 ? -14.943 -8.170 32.832 1.00 36.50 209 LYS A N 1
ATOM 1724 C CA . LYS A 1 209 ? -13.911 -9.119 33.276 1.00 36.50 209 LYS A CA 1
ATOM 1725 C C . LYS A 1 209 ? -13.576 -9.028 34.773 1.00 36.50 209 LYS A C 1
ATOM 1727 O O . LYS A 1 209 ? -12.739 -9.795 35.232 1.00 36.50 209 LYS A O 1
ATOM 1732 N N . SER A 1 210 ? -14.178 -8.105 35.532 1.00 32.06 210 SER A N 1
ATOM 1733 C CA . SER A 1 210 ? -13.910 -7.976 36.976 1.00 32.06 210 SER A CA 1
ATOM 1734 C C . SER A 1 210 ? -14.928 -8.668 37.886 1.00 32.06 210 SER A C 1
ATOM 1736 O O . SER A 1 210 ? -14.662 -8.763 39.077 1.00 32.06 210 SER A O 1
ATOM 1738 N N . GLU A 1 211 ? -16.063 -9.155 37.371 1.00 33.84 211 GLU A N 1
ATOM 1739 C CA . GLU A 1 211 ? -17.097 -9.812 38.197 1.00 33.84 211 GLU A CA 1
ATOM 1740 C C . GLU A 1 211 ? -17.132 -11.343 38.058 1.00 33.84 211 GLU A C 1
ATOM 1742 O O . GLU A 1 211 ? -17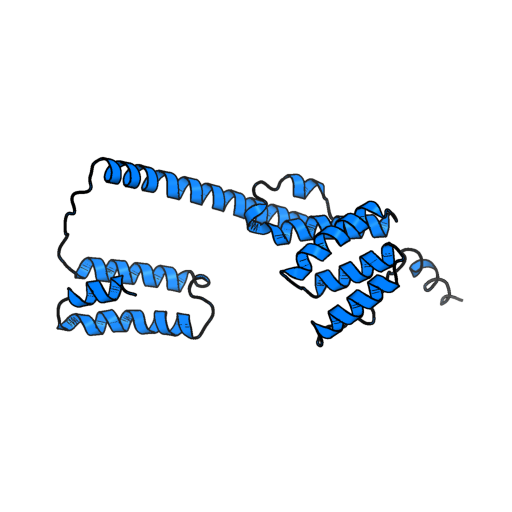.499 -12.025 39.015 1.00 33.84 211 GLU A O 1
ATOM 1747 N N . SER A 1 212 ? -16.683 -11.912 36.931 1.00 33.19 212 SER A N 1
ATOM 1748 C CA . SER A 1 212 ? -16.699 -13.375 36.745 1.00 33.19 212 SER A CA 1
ATOM 1749 C C . SER A 1 212 ? -15.528 -14.116 37.403 1.00 33.19 212 SER A C 1
ATOM 1751 O O . SER A 1 212 ? -15.620 -15.320 37.581 1.00 33.19 212 SER A O 1
ATOM 1753 N N . ASP A 1 213 ? -14.440 -13.426 37.768 1.00 36.41 213 ASP A N 1
ATOM 1754 C CA . ASP A 1 213 ? -13.288 -14.025 38.480 1.00 36.41 213 ASP A CA 1
ATOM 1755 C C . ASP A 1 213 ? -13.386 -13.867 40.013 1.00 36.41 213 ASP A C 1
ATOM 1757 O O . ASP A 1 213 ? -12.542 -14.380 40.743 1.00 36.41 213 ASP A O 1
ATOM 1761 N N . ALA A 1 214 ? -14.404 -13.159 40.521 1.00 36.28 214 ALA A N 1
ATOM 1762 C CA . ALA A 1 214 ? -14.594 -12.910 41.956 1.00 36.28 214 ALA A CA 1
ATOM 1763 C C . ALA A 1 214 ? -15.682 -13.788 42.604 1.00 36.28 214 ALA A C 1
ATOM 1765 O O . ALA A 1 214 ? -15.857 -13.736 43.818 1.00 36.28 214 ALA A O 1
ATOM 1766 N N . THR A 1 215 ? -16.420 -14.579 41.818 1.00 37.47 215 THR A N 1
ATOM 1767 C CA . THR A 1 215 ? -17.557 -15.388 42.297 1.00 37.47 215 THR A CA 1
ATOM 1768 C C . THR A 1 215 ? -17.296 -16.898 42.341 1.00 37.47 215 THR A C 1
ATOM 1770 O O . THR A 1 215 ? -18.116 -17.620 42.895 1.00 37.47 215 THR A O 1
ATOM 1773 N N . ASP A 1 216 ? -16.129 -17.365 41.880 1.00 38.28 216 ASP A N 1
ATOM 1774 C CA . ASP A 1 216 ? -15.699 -18.776 41.964 1.00 38.28 216 ASP A CA 1
ATOM 1775 C C . ASP A 1 216 ? -14.691 -19.040 43.108 1.00 38.28 216 ASP A C 1
ATOM 1777 O O . ASP A 1 216 ? -14.004 -20.065 43.139 1.00 38.28 216 ASP A O 1
ATOM 1781 N N . SER A 1 217 ? -14.595 -18.123 44.076 1.00 40.34 217 SER A N 1
ATOM 1782 C CA . SER A 1 217 ? -13.781 -18.289 45.285 1.00 40.34 217 SER A CA 1
ATOM 1783 C C . SER A 1 217 ? -14.563 -17.987 46.567 1.00 40.34 217 SER A C 1
ATOM 1785 O O . SER A 1 217 ? -14.183 -17.090 47.317 1.00 40.34 217 SER A O 1
ATOM 1787 N N . GLU A 1 218 ? -15.629 -18.748 46.821 1.00 36.34 218 GLU A N 1
ATOM 1788 C CA . GLU A 1 218 ? -16.134 -19.059 48.173 1.00 36.34 218 GLU A CA 1
ATOM 1789 C C . GLU A 1 218 ? -16.527 -20.538 48.278 1.00 36.34 218 GLU A C 1
ATOM 1791 O O . GLU A 1 218 ? -17.190 -21.054 47.350 1.00 36.34 218 GLU A O 1
#

Sequence (218 aa):
MGYVLYWLTKARKGTRIGILSLFIPIVLHSQLEYPFYHSAIHWISFILLIYWVDQRGGKSYQFNFGRSSKLILRLGSLLMPIVVSFFMLTSLQTNQVLTEFEKSKPKNPDILDRVTNPIVWKDRYEWDINSTFLQLGLATGNPDYIQSFVDWSQEFIQHKPRPSVYKNLILAYQGLSDERLAEEIRGEAKFLFPNVDFDNITLVKVGEKSESDATDSE

pLDDT: mean 84.58, std 15.34, range [32.06, 96.94]

Solvent-accessible surface area (backbone atoms only — not comparable to full-atom values): 12774 Å² total; per-residue (Å²): 109,72,67,61,56,57,47,45,74,62,30,60,83,88,52,36,63,62,59,52,57,68,47,47,64,60,54,50,47,40,73,77,51,72,58,56,88,79,38,67,66,61,50,52,53,50,51,52,50,50,53,55,50,59,71,64,41,74,72,90,77,85,75,88,69,54,74,67,56,50,49,50,52,55,51,44,68,55,48,49,59,51,53,51,48,51,53,50,51,35,42,52,51,24,52,52,42,52,52,50,35,74,67,37,82,74,72,49,73,77,44,64,76,69,52,78,36,59,78,81,48,38,74,58,54,51,47,55,51,34,56,47,33,33,53,50,12,63,75,71,69,40,59,69,35,25,47,56,29,47,60,54,47,62,59,44,44,77,79,58,72,46,73,72,57,52,55,51,46,32,47,37,26,50,67,67,69,36,56,69,59,19,51,52,50,45,54,53,44,43,70,79,36,77,91,53,93,66,83,88,75,69,83,77,61,93,70,63,78,71,59,72,77,65,70,83,76,127